Protein AF-A0AAV9RSF0-F1 (afdb_monomer_lite)

Foldseek 3Di:
DVVVVVVVVVVVVVVVVVVVVVVVVVVVVVVVVVVVVVVVVVVVVVVVVVVVVVVVVVVVVVVVVVVVVVVVVVVVVVVVVVVVVVVVVVVVVVVVVVVVVVVVVVVVVVVVVVVVVVVVVVVVVVVVVVVVVVVVVVVVVVVVVVVVVVVVVVVVVVVVVVVVVVVVVVVVVVVVVVVVVVVVVVVVVVVVVVVVVVVVVVVVVVVVVVVVVVVVVVVVVVVVVVVVVVVVVVVVVVVVVVVVVVVD

InterPro domains:
  IPR000533 Tropomyosin [PF00261] (10-247)
  IPR000533 Tropomyosin [PR00194] (48-65)
  IPR000533 Tropomyosin [PR00194] (84-104)
  IPR000533 Tropomyosin [PR00194] (109-137)
  IPR000533 Tropomyosin [PR00194] (139-162)
  IPR000533 Tropomyosin [PR00194] (195-220)
  IPR000533 Tropomyosin [PS00326] (196-204)

Secondary structure (DSSP, 8-state):
-HHHHHHHHHHHHHHHHHHHHHHHHHHHHHHHHHHHHHHHHHHHHHHHHHHHHHHHHHHHHHHHHHHHHHHHHHHHHHHHHHHHHHHHHHHHHHHHHHHHHHHHHHHHHHHHHHHHHHHHHHHHHHHHHHHHHHHHHHHHHHHHHHHHHHHHHHHHHHHHHHHHHHHHHHHHHHHHHHHHHHHHHHHHHHHHHHHHHHHHHHHHHHHHHHHHHHHHHHHHHHHHHHHHHHHHHHHHHHHHHHHHHH--

Radius of gyration: 104.99 Å; chains: 1; bounding box: 195×40×304 Å

Sequence (248 aa):
MALEEELLGLQKKLKGVEDELDKYSESLKDAQEKLEQAEKKAADAEAEVASLNRRIQLVEEELDRAQERLATALQKLEEAEKAADESERGMKVIENRASKDEEKMEIQEMQLKEAKHIAEEADRKYEEVARKLVILEGDLERSEERAEVAEAKSADLEEELKNVTNNLKSLEAQAEKYSQKEDKYEEEIKVLTEKLKEAETRAEFAERSVAKLEKTIDDLEDEVYAQKLKGKALSEELDLALNDMTTL

Structure (mmCIF, N/CA/C/O backbone):
data_AF-A0AAV9RSF0-F1
#
_entry.id   AF-A0AAV9RSF0-F1
#
loop_
_atom_site.group_PDB
_atom_site.id
_atom_site.type_symbol
_atom_site.label_atom_id
_atom_site.label_alt_id
_atom_site.label_comp_id
_atom_site.label_asym_id
_atom_site.label_entity_id
_atom_site.label_seq_id
_atom_site.pdbx_PDB_ins_code
_atom_site.Cartn_x
_atom_site.Cartn_y
_atom_site.Cartn_z
_atom_site.occupancy
_atom_site.B_iso_or_equiv
_atom_site.auth_seq_id
_atom_site.auth_comp_id
_atom_site.auth_asym_id
_atom_site.auth_atom_id
_atom_site.pdbx_PDB_model_num
ATOM 1 N N . MET A 1 1 ? -82.915 -24.868 154.008 1.00 54.25 1 MET A N 1
ATOM 2 C CA . MET A 1 1 ? -83.041 -26.091 153.187 1.00 54.25 1 MET A CA 1
ATOM 3 C C . MET A 1 1 ? -83.714 -25.830 151.834 1.00 54.25 1 MET A C 1
ATOM 5 O O . MET A 1 1 ? -82.966 -25.748 150.879 1.00 54.25 1 MET A O 1
ATOM 9 N N . ALA A 1 2 ? -85.030 -25.587 151.695 1.00 58.62 2 ALA A N 1
ATOM 10 C CA . ALA A 1 2 ? -85.656 -25.418 150.357 1.00 58.62 2 ALA A CA 1
ATOM 11 C C . ALA A 1 2 ? -85.221 -24.153 149.568 1.00 58.62 2 ALA A C 1
ATOM 13 O O . ALA A 1 2 ? -84.946 -24.226 148.376 1.00 58.62 2 ALA A O 1
ATOM 14 N N . LEU A 1 3 ? -85.084 -23.002 150.239 1.00 56.47 3 LEU A N 1
ATOM 15 C CA . LEU A 1 3 ? -84.584 -21.754 149.629 1.00 56.47 3 LEU A CA 1
ATOM 16 C C . LEU A 1 3 ? -83.088 -21.809 149.276 1.00 56.47 3 LEU A C 1
ATOM 18 O O . LEU A 1 3 ? -82.646 -21.122 148.362 1.00 56.47 3 LEU A O 1
ATOM 22 N N . GLU A 1 4 ? -82.308 -22.632 149.981 1.00 58.06 4 GLU A N 1
ATOM 23 C CA . GLU A 1 4 ? -80.886 -22.837 149.673 1.00 58.06 4 GLU A CA 1
ATOM 24 C C . GLU A 1 4 ? -80.706 -23.720 148.435 1.00 58.06 4 GLU A C 1
ATOM 26 O O . GLU A 1 4 ? -79.809 -23.452 147.645 1.00 58.06 4 GLU A O 1
ATOM 31 N N . GLU A 1 5 ? -81.579 -24.712 148.219 1.00 59.88 5 GLU A N 1
ATOM 32 C CA . GLU A 1 5 ? -81.599 -25.541 147.002 1.00 59.88 5 GLU A CA 1
ATOM 33 C C . GLU A 1 5 ? -81.990 -24.741 145.749 1.00 59.88 5 GLU A C 1
ATOM 35 O O . GLU A 1 5 ? -81.391 -24.918 144.686 1.00 59.88 5 GLU A O 1
ATOM 40 N N . GLU A 1 6 ? -82.952 -23.823 145.866 1.00 64.00 6 GLU A N 1
ATOM 41 C CA . GLU A 1 6 ? -83.416 -22.983 144.754 1.00 64.00 6 GLU A CA 1
ATOM 42 C C . GLU A 1 6 ? -82.395 -21.885 144.393 1.00 64.00 6 GLU A C 1
ATOM 44 O O . GLU A 1 6 ? -82.123 -21.647 143.211 1.00 64.00 6 GLU A O 1
ATOM 49 N N . LEU A 1 7 ? -81.737 -21.292 145.400 1.00 68.12 7 LEU A N 1
ATOM 50 C CA . LEU A 1 7 ? -80.597 -20.387 145.215 1.00 68.12 7 LEU A CA 1
ATOM 51 C C . LEU A 1 7 ? -79.412 -21.109 144.552 1.00 68.12 7 LEU A C 1
ATOM 53 O O . LEU A 1 7 ? -78.797 -20.557 143.639 1.00 68.12 7 LEU A O 1
ATOM 57 N N . LEU A 1 8 ? -79.132 -22.359 144.947 1.00 70.75 8 LEU A N 1
ATOM 58 C CA . LEU A 1 8 ? -78.110 -23.199 144.311 1.00 70.75 8 LEU A CA 1
ATOM 59 C C . LEU A 1 8 ? -78.449 -23.499 142.844 1.00 70.75 8 LEU A C 1
ATOM 61 O O . LEU A 1 8 ? -77.566 -23.479 141.986 1.00 70.75 8 LEU A O 1
ATOM 65 N N . GLY A 1 9 ? -79.720 -23.774 142.540 1.00 74.25 9 GLY A N 1
ATOM 66 C CA . GLY A 1 9 ? -80.197 -24.033 141.180 1.00 74.25 9 GLY A CA 1
ATOM 67 C C . GLY A 1 9 ? -80.087 -22.810 140.267 1.00 74.25 9 GLY A C 1
ATOM 68 O O . GLY A 1 9 ? -79.644 -22.932 139.121 1.00 74.25 9 GLY A O 1
ATOM 69 N N . LEU A 1 10 ? -80.428 -21.624 140.781 1.00 72.94 10 LEU A N 1
ATOM 70 C CA . LEU A 1 10 ? -80.261 -20.351 140.076 1.00 72.94 10 LEU A CA 1
ATOM 71 C C . LEU A 1 10 ? -78.788 -19.977 139.901 1.00 72.94 10 LEU A C 1
ATOM 73 O O . LEU A 1 10 ? -78.412 -19.582 138.803 1.00 72.94 10 LEU A O 1
ATOM 77 N N . GLN A 1 11 ? -77.939 -20.179 140.912 1.00 73.31 11 GLN A N 1
ATOM 78 C CA . GLN A 1 11 ? -76.487 -20.007 140.776 1.00 73.31 11 GLN A CA 1
ATOM 79 C C . GLN A 1 11 ? -75.893 -20.959 139.733 1.00 73.31 11 GLN A C 1
ATOM 81 O O . GLN A 1 11 ? -75.021 -20.562 138.968 1.00 73.31 11 GLN A O 1
ATOM 86 N N . LYS A 1 12 ? -76.384 -22.200 139.646 1.00 78.25 12 LYS A N 1
ATOM 87 C CA . LYS A 1 12 ? -75.931 -23.173 138.643 1.00 78.25 12 LYS A CA 1
ATOM 88 C C . LYS A 1 12 ? -76.381 -22.808 137.224 1.00 78.25 12 LYS A C 1
ATOM 90 O O . LYS A 1 12 ? -75.614 -23.002 136.287 1.00 78.25 12 LYS A O 1
ATOM 95 N N . LYS A 1 13 ? -77.595 -22.267 137.059 1.00 77.62 13 LYS A N 1
ATOM 96 C CA . LYS A 1 13 ? -78.074 -21.722 135.775 1.00 77.62 13 LYS A CA 1
ATOM 97 C C . LYS A 1 13 ? -77.338 -20.447 135.377 1.00 77.62 13 LYS A C 1
ATOM 99 O O . LYS A 1 13 ? -76.965 -20.337 134.221 1.00 77.62 13 LYS A O 1
ATOM 104 N N . LEU A 1 14 ? -77.115 -19.527 136.315 1.00 78.88 14 LEU A N 1
ATOM 105 C CA . LEU A 1 14 ? -76.337 -18.310 136.083 1.00 78.88 14 LEU A CA 1
ATOM 106 C C . LEU A 1 14 ? -74.926 -18.675 135.625 1.00 78.88 14 LEU A C 1
ATOM 108 O O . LEU A 1 14 ? -74.508 -18.215 134.576 1.00 78.88 14 LEU A O 1
ATOM 112 N N . LYS A 1 15 ? -74.272 -19.607 136.327 1.00 80.38 15 LYS A N 1
ATOM 113 C CA . LYS A 1 15 ? -72.960 -20.127 135.942 1.00 80.38 15 LYS A CA 1
ATOM 114 C C . LYS A 1 15 ? -72.969 -20.799 134.566 1.00 80.38 15 LYS A C 1
ATOM 116 O O . LYS A 1 15 ? -72.050 -20.599 133.793 1.00 80.38 15 LYS A O 1
ATOM 121 N N . GLY A 1 16 ? -74.018 -21.554 134.228 1.00 80.69 16 GLY A N 1
ATOM 122 C CA . GLY A 1 16 ? -74.163 -22.146 132.892 1.00 80.69 16 GLY A CA 1
ATOM 123 C C . GLY A 1 16 ? -74.356 -21.108 131.781 1.00 80.69 16 GLY A C 1
ATOM 124 O O . GLY A 1 16 ? -73.815 -21.279 130.696 1.00 80.69 16 GLY A O 1
ATOM 125 N N . VAL A 1 17 ? -75.090 -20.025 132.055 1.00 78.75 17 VAL A N 1
ATOM 126 C CA . VAL A 1 17 ? -75.276 -18.906 131.119 1.00 78.75 17 VAL A CA 1
ATOM 127 C C . VAL A 1 17 ? -74.004 -18.062 131.004 1.00 78.75 17 VAL A C 1
ATOM 129 O O . VAL A 1 17 ? -73.689 -17.626 129.906 1.00 78.75 17 VAL A O 1
ATOM 132 N N . GLU A 1 18 ? -73.257 -17.861 132.091 1.00 80.19 18 GLU A N 1
ATOM 133 C CA . GLU A 1 18 ? -71.930 -17.228 132.076 1.00 80.19 18 GLU A CA 1
ATOM 134 C C . GLU A 1 18 ? -70.935 -18.074 131.268 1.00 80.19 18 GLU A C 1
ATOM 136 O O . GLU A 1 18 ? -70.319 -17.554 130.346 1.00 80.19 18 GLU A O 1
ATOM 141 N N . ASP A 1 19 ? -70.878 -19.390 131.503 1.00 83.50 19 ASP A N 1
ATOM 142 C CA . ASP A 1 19 ? -70.040 -20.320 130.734 1.00 83.50 19 ASP A CA 1
ATOM 143 C C . ASP A 1 19 ? -70.422 -20.338 129.234 1.00 83.50 19 ASP A C 1
ATOM 145 O O . ASP A 1 19 ? -69.566 -20.518 128.365 1.00 83.50 19 ASP A O 1
ATOM 149 N N . GLU A 1 20 ? -71.710 -20.192 128.895 1.00 83.88 20 GLU A N 1
ATOM 150 C CA . GLU A 1 20 ? -72.177 -20.067 127.507 1.00 83.88 20 GLU A CA 1
ATOM 151 C C . GLU A 1 20 ? -71.841 -18.699 126.903 1.00 83.88 20 GLU A C 1
ATOM 153 O O . GLU A 1 20 ? -71.401 -18.636 125.756 1.00 83.88 20 GLU A O 1
ATOM 158 N N . LEU A 1 21 ? -72.012 -17.613 127.658 1.00 83.75 21 LEU A N 1
ATOM 159 C CA . LEU A 1 21 ? -71.676 -16.256 127.233 1.00 83.75 21 LEU A CA 1
ATOM 160 C C . LEU A 1 21 ? -70.171 -16.104 126.986 1.00 83.75 21 LEU A C 1
ATOM 162 O O . LEU A 1 21 ? -69.784 -15.480 125.995 1.00 83.75 21 LEU A O 1
ATOM 166 N N . ASP A 1 22 ? -69.341 -16.714 127.831 1.00 85.75 22 ASP A N 1
ATOM 167 C CA . ASP A 1 22 ? -67.889 -16.762 127.673 1.00 85.75 22 ASP A CA 1
ATOM 168 C C . ASP A 1 22 ? -67.510 -17.546 126.410 1.00 85.75 22 ASP A C 1
ATOM 170 O O . ASP A 1 22 ? -66.759 -17.042 125.576 1.00 85.75 22 ASP A O 1
ATOM 174 N N . LYS A 1 23 ? -68.120 -18.719 126.178 1.00 87.69 23 LYS A N 1
ATOM 175 C CA . LYS A 1 23 ? -67.910 -19.504 124.945 1.00 87.69 23 LYS A CA 1
ATOM 176 C C . LYS A 1 23 ? -68.337 -18.762 123.684 1.00 87.69 23 LYS A C 1
ATOM 178 O O . LYS A 1 23 ? -67.626 -18.800 122.681 1.00 87.69 23 LYS A O 1
ATOM 183 N N . TYR A 1 24 ? -69.500 -18.111 123.698 1.00 85.62 24 TYR A N 1
ATOM 184 C CA . TYR A 1 24 ? -69.962 -17.329 122.553 1.00 85.62 24 TYR A CA 1
ATOM 185 C C . TYR A 1 24 ? -69.106 -16.080 122.342 1.00 85.62 24 TYR A C 1
ATOM 187 O O . TYR A 1 24 ? -68.867 -15.720 121.193 1.00 85.62 24 TYR A O 1
ATOM 195 N N . SER A 1 25 ? -68.601 -15.451 123.407 1.00 86.25 25 SER A N 1
ATOM 196 C CA . SER A 1 25 ? -67.698 -14.300 123.295 1.00 86.25 25 SER A CA 1
ATOM 197 C C . SER A 1 25 ? -66.335 -14.699 122.738 1.00 86.25 25 SER A C 1
ATOM 199 O O . SER A 1 25 ? -65.841 -14.023 121.838 1.00 86.25 25 SER A O 1
ATOM 201 N N . GLU A 1 26 ? -65.750 -15.810 123.197 1.00 90.19 26 GLU A N 1
ATOM 202 C CA . GLU A 1 26 ? -64.525 -16.370 122.609 1.00 90.19 26 GLU A CA 1
ATOM 203 C C . GLU A 1 26 ? -64.748 -16.757 121.145 1.00 90.19 26 GLU A C 1
ATOM 205 O O . GLU A 1 26 ? -63.995 -16.329 120.274 1.00 90.19 26 GLU A O 1
ATOM 210 N N . SER A 1 27 ? -65.836 -17.470 120.835 1.00 90.56 27 SER A N 1
ATOM 211 C CA . SER A 1 27 ? -66.153 -17.858 119.457 1.00 90.56 27 SER A CA 1
ATOM 212 C C . SER A 1 27 ? -66.412 -16.659 118.541 1.00 90.56 27 SER A C 1
ATOM 214 O O . SER A 1 27 ? -66.087 -16.725 117.355 1.00 90.56 27 SER A O 1
ATOM 216 N N . LEU A 1 28 ? -67.023 -15.585 119.050 1.00 90.88 28 LEU A N 1
ATOM 217 C CA . LEU A 1 28 ? -67.244 -14.351 118.298 1.00 90.88 28 LEU A CA 1
ATOM 218 C C . LEU A 1 28 ? -65.914 -13.648 118.022 1.00 90.88 28 LEU A C 1
ATOM 220 O O . LEU A 1 28 ? -65.690 -13.198 116.901 1.00 90.88 28 LEU A O 1
ATOM 224 N N . LYS A 1 29 ? -65.027 -13.596 119.019 1.00 91.38 29 LYS A N 1
ATOM 225 C CA . LYS A 1 29 ? -63.700 -12.992 118.896 1.00 91.38 29 LYS A CA 1
ATOM 226 C C . LYS A 1 29 ? -62.830 -13.751 117.889 1.00 91.38 29 LYS A C 1
ATOM 228 O O . LYS A 1 29 ? -62.263 -13.126 117.000 1.00 91.38 29 LYS A O 1
ATOM 233 N N . ASP A 1 30 ? -62.835 -15.082 117.941 1.00 91.44 30 ASP A N 1
ATOM 234 C CA . ASP A 1 30 ? -62.166 -15.949 116.961 1.00 91.44 30 ASP A CA 1
ATOM 235 C C . ASP A 1 30 ? -62.730 -15.768 115.543 1.00 91.44 30 ASP A C 1
ATOM 237 O O . ASP A 1 30 ? -61.989 -15.779 114.557 1.00 91.44 30 ASP A O 1
ATOM 241 N N . ALA A 1 31 ? -64.054 -15.630 115.412 1.00 90.50 31 ALA A N 1
ATOM 242 C CA . ALA A 1 31 ? -64.698 -15.398 114.123 1.00 90.50 31 ALA A CA 1
ATOM 243 C C . ALA A 1 31 ? -64.351 -14.014 113.553 1.00 90.50 31 ALA A C 1
ATOM 245 O O . ALA A 1 31 ? -64.109 -13.904 112.352 1.00 90.50 31 ALA A O 1
ATOM 246 N N . GLN A 1 32 ? -64.281 -12.983 114.401 1.00 90.00 32 GLN A N 1
ATOM 247 C CA . GLN A 1 32 ? -63.847 -11.638 114.021 1.00 90.00 32 GLN A CA 1
ATOM 248 C C . GLN A 1 32 ? -62.377 -11.618 113.590 1.00 90.00 32 GLN A C 1
ATOM 250 O O . GLN A 1 32 ? -62.077 -11.086 112.527 1.00 90.00 32 GLN A O 1
ATOM 255 N N . GLU A 1 33 ? -61.479 -12.271 114.335 1.00 93.06 33 GLU A N 1
ATOM 256 C CA . GLU A 1 33 ? -60.065 -12.391 113.950 1.00 93.06 33 GLU A CA 1
ATOM 257 C C . GLU A 1 33 ? -59.900 -13.118 112.607 1.00 93.06 33 GLU A C 1
ATOM 259 O O . GLU A 1 33 ? -59.118 -12.700 111.751 1.00 93.06 33 GLU A O 1
ATOM 264 N N . LYS A 1 34 ? -60.663 -14.196 112.380 1.00 93.12 34 LYS A N 1
ATOM 265 C CA . LYS A 1 34 ? -60.660 -14.915 111.096 1.00 93.12 34 LYS A CA 1
ATOM 266 C C . LYS A 1 34 ? -61.215 -14.071 109.953 1.00 93.12 34 LYS A C 1
ATOM 268 O O . LYS A 1 34 ? -60.687 -14.160 108.845 1.00 93.12 34 LYS A O 1
ATOM 273 N N . LEU A 1 35 ? -62.260 -13.283 110.204 1.00 93.06 35 LEU A N 1
ATOM 274 C CA . LEU A 1 35 ? -62.834 -12.374 109.216 1.00 93.06 35 LEU A CA 1
ATOM 275 C C . LEU A 1 35 ? -61.817 -11.301 108.821 1.00 93.06 35 LEU A C 1
ATOM 277 O O . LEU A 1 35 ? -61.549 -11.142 107.637 1.00 93.06 35 LEU A O 1
ATOM 281 N N . GLU A 1 36 ? -61.177 -10.655 109.792 1.00 93.56 36 GLU A N 1
ATOM 282 C CA . GLU A 1 36 ? -60.178 -9.610 109.546 1.00 93.56 36 GLU A CA 1
ATOM 283 C C . GLU A 1 36 ? -58.954 -10.165 108.790 1.00 93.56 36 GLU A C 1
ATOM 285 O O . GLU A 1 36 ? -58.444 -9.547 107.853 1.00 93.56 36 GLU A O 1
ATOM 290 N N . GLN A 1 37 ? -58.520 -11.392 109.108 1.00 93.88 37 GLN A N 1
ATOM 291 C CA . GLN A 1 37 ? -57.484 -12.089 108.336 1.00 93.88 37 GLN A CA 1
ATOM 292 C C . GLN A 1 37 ? -57.919 -12.407 106.898 1.00 93.88 37 GLN A C 1
ATOM 294 O O . GLN A 1 37 ? -57.091 -12.347 105.984 1.00 93.88 37 GLN A O 1
ATOM 299 N N . ALA A 1 38 ? -59.182 -12.783 106.684 1.00 93.62 38 ALA A N 1
ATOM 300 C CA . ALA A 1 38 ? -59.719 -13.066 105.357 1.00 93.62 38 ALA A CA 1
ATOM 301 C C . ALA A 1 38 ? -59.866 -11.786 104.522 1.00 93.62 38 ALA A C 1
ATOM 303 O O . ALA A 1 38 ? -59.461 -11.780 103.362 1.00 93.62 38 ALA A O 1
ATOM 304 N N . GLU A 1 39 ? -60.363 -10.700 105.117 1.00 93.00 39 GLU A N 1
ATOM 305 C CA . GLU A 1 39 ? -60.469 -9.381 104.484 1.00 93.00 39 GLU A CA 1
ATOM 306 C C . GLU A 1 39 ? -59.093 -8.836 104.103 1.00 93.00 39 GLU A C 1
ATOM 308 O O . GLU A 1 39 ? -58.904 -8.386 102.975 1.00 93.00 39 GLU A O 1
ATOM 313 N N . LYS A 1 40 ? -58.094 -8.965 104.987 1.00 95.12 40 LYS A N 1
ATOM 314 C CA . LYS A 1 40 ? -56.714 -8.581 104.671 1.00 95.12 40 LYS A CA 1
ATOM 315 C C . LYS A 1 40 ? -56.153 -9.379 103.492 1.00 95.12 40 LYS A C 1
ATOM 317 O O . LYS A 1 40 ? -55.588 -8.794 102.576 1.00 95.12 40 LYS A O 1
ATOM 322 N N . LYS A 1 41 ? -56.344 -10.703 103.479 1.00 94.81 41 LYS A N 1
ATOM 323 C CA . LYS A 1 41 ? -55.914 -11.553 102.353 1.00 94.81 41 LYS A CA 1
ATOM 324 C C . LYS A 1 41 ? -56.631 -11.202 101.050 1.00 94.81 41 LYS A C 1
ATOM 326 O O . LYS A 1 41 ? -56.002 -11.241 99.998 1.00 94.81 41 LYS A O 1
ATOM 331 N N . ALA A 1 42 ? -57.923 -10.885 101.111 1.00 94.44 42 ALA A N 1
ATOM 332 C CA . ALA A 1 42 ? -58.686 -10.452 99.947 1.00 94.44 42 ALA A CA 1
ATOM 333 C C . ALA A 1 42 ? -58.151 -9.117 99.409 1.00 94.44 42 ALA A C 1
ATOM 335 O O . ALA A 1 42 ? -57.876 -9.021 98.218 1.00 94.44 42 ALA A O 1
ATOM 336 N N . ALA A 1 43 ? -57.905 -8.139 100.285 1.00 94.50 43 ALA A N 1
ATOM 337 C CA . ALA A 1 43 ? -57.327 -6.851 99.909 1.00 94.50 43 ALA A CA 1
ATOM 338 C C . ALA A 1 43 ? -55.920 -6.991 99.294 1.00 94.50 43 ALA A C 1
ATOM 340 O O . ALA A 1 43 ? -55.628 -6.359 98.279 1.00 94.50 43 ALA A O 1
ATOM 341 N N . ASP A 1 44 ? -55.065 -7.851 99.860 1.00 94.75 44 ASP A N 1
ATOM 342 C CA . ASP A 1 44 ? -53.731 -8.137 99.315 1.00 94.75 44 ASP A CA 1
ATOM 343 C C . ASP A 1 44 ? -53.827 -8.779 97.914 1.00 94.75 44 ASP A C 1
ATOM 345 O O . ASP A 1 44 ? -53.118 -8.371 96.991 1.00 94.75 44 ASP A O 1
ATOM 349 N N . ALA A 1 45 ? -54.745 -9.734 97.722 1.00 94.38 45 ALA A N 1
ATOM 350 C CA . ALA A 1 45 ? -54.977 -10.377 96.429 1.00 94.38 45 ALA A CA 1
ATOM 351 C C . ALA A 1 45 ? -55.558 -9.407 95.385 1.00 94.38 45 ALA A C 1
ATOM 353 O O . ALA A 1 45 ? -55.133 -9.416 94.230 1.00 94.38 45 ALA A O 1
ATOM 354 N N . GLU A 1 46 ? -56.495 -8.537 95.771 1.00 94.75 46 GLU A N 1
ATOM 355 C CA . GLU A 1 46 ? -57.034 -7.488 94.897 1.00 94.75 46 GLU A CA 1
ATOM 356 C C . GLU A 1 46 ? -55.943 -6.498 94.466 1.00 94.75 46 GLU A C 1
ATOM 358 O O . GLU A 1 46 ? -55.874 -6.122 93.291 1.00 94.75 46 GLU A O 1
ATOM 363 N N . ALA A 1 47 ? -55.045 -6.121 95.382 1.00 95.50 47 ALA A N 1
ATOM 364 C CA . ALA A 1 47 ? -53.899 -5.273 95.071 1.00 95.50 47 ALA A CA 1
ATOM 365 C C . ALA A 1 47 ? -52.920 -5.957 94.098 1.00 95.50 47 ALA A C 1
ATOM 367 O O . ALA A 1 47 ? -52.428 -5.319 93.160 1.00 95.50 47 ALA A O 1
ATOM 368 N N . GLU A 1 48 ? -52.662 -7.255 94.273 1.00 96.12 48 GLU A N 1
ATOM 369 C CA . GLU A 1 48 ? -51.818 -8.039 93.368 1.00 96.12 48 GLU A CA 1
ATOM 370 C C . GLU A 1 48 ? -52.446 -8.165 91.972 1.00 96.12 48 GLU A C 1
ATOM 372 O O . GLU A 1 48 ? -51.773 -7.911 90.972 1.00 96.12 48 GLU A O 1
ATOM 377 N N . VAL A 1 49 ? -53.750 -8.447 91.886 1.00 96.44 49 VAL A N 1
ATOM 378 C CA . VAL A 1 49 ? -54.493 -8.488 90.616 1.00 96.44 49 VAL A CA 1
ATOM 379 C C . VAL A 1 49 ? -54.449 -7.132 89.908 1.00 96.44 49 VAL A C 1
ATOM 381 O O . VAL A 1 49 ? -54.204 -7.074 88.702 1.00 96.44 49 VAL A O 1
ATOM 384 N N . ALA A 1 50 ? -54.623 -6.025 90.635 1.00 95.94 50 ALA A N 1
ATOM 385 C CA . ALA A 1 50 ? -54.512 -4.685 90.063 1.00 95.94 50 ALA A CA 1
ATOM 386 C C . ALA A 1 50 ? -53.099 -4.401 89.515 1.00 95.94 50 ALA A C 1
ATOM 388 O O . ALA A 1 50 ? -52.955 -3.813 88.439 1.00 95.94 50 ALA A O 1
ATOM 389 N N . SER A 1 51 ? -52.056 -4.844 90.224 1.00 97.12 51 SER A N 1
ATOM 390 C CA . SER A 1 51 ? -50.659 -4.732 89.786 1.00 97.12 51 SER A CA 1
ATOM 391 C C . SER A 1 51 ? -50.375 -5.570 88.534 1.00 97.12 51 SER A C 1
ATOM 393 O O . SER A 1 51 ? -49.803 -5.068 87.563 1.00 97.12 51 SER A O 1
ATOM 395 N N . LEU A 1 52 ? -50.830 -6.826 88.512 1.00 96.75 52 LEU A N 1
ATOM 396 C CA . LEU A 1 52 ? -50.680 -7.723 87.368 1.00 96.75 52 LEU A CA 1
ATOM 397 C C . LEU A 1 52 ? -51.413 -7.195 86.133 1.00 96.75 52 LEU A C 1
ATOM 399 O O . LEU A 1 52 ? -50.833 -7.202 85.053 1.00 96.75 52 LEU A O 1
ATOM 403 N N . ASN A 1 53 ? -52.624 -6.654 86.285 1.00 95.81 53 ASN A N 1
ATOM 404 C CA . ASN A 1 53 ? -53.358 -6.044 85.174 1.00 95.81 53 ASN A CA 1
ATOM 405 C C . ASN A 1 53 ? -52.624 -4.834 84.581 1.00 95.81 53 ASN A C 1
ATOM 407 O O . ASN A 1 53 ? -52.540 -4.709 83.361 1.00 95.81 53 ASN A O 1
ATOM 411 N N . ARG A 1 54 ? -52.020 -3.976 85.417 1.00 96.19 54 ARG A N 1
ATOM 412 C CA . ARG A 1 54 ? -51.157 -2.888 84.917 1.00 96.19 54 ARG A CA 1
ATOM 413 C C . ARG A 1 54 ? -49.940 -3.426 84.174 1.00 96.19 54 ARG A C 1
ATOM 415 O O . ARG A 1 54 ? -49.552 -2.876 83.150 1.00 96.19 54 ARG A O 1
ATOM 422 N N . ARG A 1 55 ? -49.331 -4.501 84.678 1.00 97.31 55 ARG A N 1
ATOM 423 C CA . ARG A 1 55 ? -48.179 -5.132 84.029 1.00 97.31 55 ARG A CA 1
ATOM 424 C C . ARG A 1 55 ? -48.550 -5.761 82.686 1.00 97.31 55 ARG A C 1
ATOM 426 O O . ARG A 1 55 ? -47.762 -5.644 81.757 1.00 97.31 55 ARG A O 1
ATOM 433 N N . ILE A 1 56 ? -49.726 -6.380 82.576 1.00 97.19 56 ILE A N 1
ATOM 434 C CA . ILE A 1 56 ? -50.247 -6.922 81.313 1.00 97.19 56 ILE A CA 1
ATOM 435 C C . ILE A 1 56 ? -50.389 -5.802 80.282 1.00 97.19 56 ILE A C 1
ATOM 437 O O . ILE A 1 56 ? -49.802 -5.919 79.214 1.00 97.19 56 ILE A O 1
ATOM 441 N N . GLN A 1 57 ? -51.038 -4.686 80.633 1.00 96.50 57 GLN A N 1
ATOM 442 C CA . GLN A 1 57 ? -51.196 -3.544 79.719 1.00 96.50 57 GLN A CA 1
ATOM 443 C C . GLN A 1 57 ? -49.853 -3.000 79.217 1.00 96.50 57 GLN A C 1
ATOM 445 O O . GLN A 1 57 ? -49.692 -2.744 78.029 1.00 96.50 57 GLN A O 1
ATOM 450 N N . LEU A 1 58 ? -48.861 -2.862 80.103 1.00 97.19 58 LEU A N 1
ATOM 451 C CA . LEU A 1 58 ? -47.528 -2.395 79.707 1.00 97.19 58 LEU A CA 1
ATOM 452 C C . LEU A 1 58 ? -46.831 -3.367 78.747 1.00 97.19 58 LEU A C 1
ATOM 454 O O . LEU A 1 58 ? -46.191 -2.931 77.795 1.00 97.19 58 LEU A O 1
ATOM 458 N N . VAL A 1 59 ? -46.955 -4.674 78.987 1.00 97.25 59 VAL A N 1
ATOM 459 C CA . VAL A 1 59 ? -46.369 -5.700 78.112 1.00 97.25 59 VAL A CA 1
ATOM 460 C C . VAL A 1 59 ? -47.086 -5.752 76.762 1.00 97.25 59 VAL A C 1
ATOM 462 O O . VAL A 1 59 ? -46.426 -5.926 75.742 1.00 97.25 59 VAL A O 1
ATOM 465 N N . GLU A 1 60 ? -48.407 -5.573 76.734 1.00 97.25 60 GLU A N 1
ATOM 466 C CA . GLU A 1 60 ? -49.187 -5.472 75.494 1.00 97.25 60 GLU A CA 1
ATOM 467 C C . GLU A 1 60 ? -48.763 -4.245 74.675 1.00 97.25 60 GLU A C 1
ATOM 469 O O . GLU A 1 60 ? -48.438 -4.381 73.499 1.00 97.25 60 GLU A O 1
ATOM 474 N N . GLU A 1 61 ? -48.630 -3.071 75.303 1.00 96.81 61 GLU A N 1
ATOM 475 C CA . GLU A 1 61 ? -48.132 -1.870 74.619 1.00 96.81 61 GLU A CA 1
ATOM 476 C C . GLU A 1 61 ? -46.693 -2.035 74.097 1.00 96.81 61 GLU A C 1
ATOM 478 O O . GLU A 1 61 ? -46.351 -1.542 73.017 1.00 96.81 61 GLU A O 1
ATOM 483 N N . GLU A 1 62 ? -45.815 -2.703 74.851 1.00 97.31 62 GLU A N 1
ATOM 484 C CA . GLU A 1 62 ? -44.456 -3.011 74.392 1.00 97.31 62 GLU A CA 1
ATOM 485 C C . GLU A 1 62 ? -44.456 -3.987 73.213 1.00 97.31 62 GLU A C 1
ATOM 487 O O . GLU A 1 62 ? -43.669 -3.809 72.275 1.00 97.31 62 GLU A O 1
ATOM 492 N N . LEU A 1 63 ? -45.342 -4.985 73.235 1.00 97.31 63 LEU A N 1
ATOM 493 C CA . LEU A 1 63 ? -45.508 -5.946 72.152 1.00 97.31 63 LEU A CA 1
ATOM 494 C C . LEU A 1 63 ? -45.995 -5.255 70.875 1.00 97.31 63 LEU A C 1
ATOM 496 O O . LEU A 1 63 ? -45.385 -5.459 69.824 1.00 97.31 63 LEU A O 1
ATOM 500 N N . ASP A 1 64 ? -47.008 -4.393 70.967 1.00 97.38 64 ASP A N 1
ATOM 501 C CA . ASP A 1 64 ? -47.538 -3.639 69.826 1.00 97.38 64 ASP A CA 1
ATOM 502 C C . ASP A 1 64 ? -46.452 -2.747 69.205 1.00 97.38 64 ASP A C 1
ATOM 504 O O . ASP A 1 64 ? -46.210 -2.777 67.995 1.00 97.38 64 ASP A O 1
ATOM 508 N N . ARG A 1 65 ? -45.683 -2.028 70.036 1.00 97.44 65 ARG A N 1
ATOM 509 C CA . ARG A 1 65 ? -44.546 -1.216 69.562 1.00 97.44 65 ARG A CA 1
ATOM 510 C C . ARG A 1 65 ? -43.452 -2.059 68.909 1.00 97.44 65 ARG A C 1
ATOM 512 O O . ARG A 1 65 ? -42.817 -1.613 67.950 1.00 97.44 65 ARG A O 1
ATOM 519 N N . ALA A 1 66 ? -43.172 -3.250 69.436 1.00 97.44 66 ALA A N 1
ATOM 520 C CA . ALA A 1 66 ? -42.195 -4.159 68.847 1.00 97.44 66 ALA A CA 1
ATOM 521 C C . ALA A 1 66 ? -42.677 -4.700 67.492 1.00 97.44 66 ALA A C 1
ATOM 523 O O . ALA A 1 66 ? -41.881 -4.778 66.554 1.00 97.44 66 ALA A O 1
ATOM 524 N N . GLN A 1 67 ? -43.970 -5.006 67.366 1.00 97.31 67 GLN A N 1
ATOM 525 C CA . GLN A 1 67 ? -44.585 -5.459 66.119 1.00 97.31 67 GLN A CA 1
ATOM 526 C C . GLN A 1 67 ? -44.569 -4.373 65.038 1.00 97.31 67 GLN A C 1
ATOM 528 O O . GLN A 1 67 ? -44.165 -4.658 63.912 1.00 97.31 67 GLN A O 1
ATOM 533 N N . GLU A 1 68 ? -44.901 -3.121 65.365 1.00 97.50 68 GLU A N 1
ATOM 534 C CA . GLU A 1 68 ? -44.817 -2.003 64.410 1.00 97.50 68 GLU A CA 1
ATOM 535 C C . GLU A 1 68 ? -43.383 -1.774 63.907 1.00 97.50 68 GLU A C 1
ATOM 537 O O . GLU A 1 68 ? -43.137 -1.571 62.710 1.00 97.50 68 GLU A O 1
ATOM 542 N N . ARG A 1 69 ? -42.401 -1.849 64.816 1.00 97.62 69 ARG A N 1
ATOM 543 C CA . ARG A 1 69 ? -40.978 -1.755 64.457 1.00 97.62 69 ARG A CA 1
ATOM 544 C C . ARG A 1 69 ? -40.549 -2.904 63.556 1.00 97.62 69 ARG A C 1
ATOM 546 O O . ARG A 1 69 ? -39.838 -2.664 62.581 1.00 97.62 69 ARG A O 1
ATOM 553 N N . LEU A 1 70 ? -40.982 -4.127 63.862 1.00 97.56 70 LEU A N 1
ATOM 554 C CA . LEU A 1 70 ? -40.692 -5.303 63.049 1.00 97.56 70 LEU A CA 1
ATOM 555 C C . LEU A 1 70 ? -41.305 -5.174 61.651 1.00 97.56 70 LEU A C 1
ATOM 557 O O . LEU A 1 70 ? -40.603 -5.398 60.671 1.00 97.56 70 LEU A O 1
ATOM 561 N N . ALA A 1 71 ? -42.567 -4.751 61.546 1.00 97.81 71 ALA A N 1
ATOM 562 C CA . ALA A 1 71 ? -43.236 -4.536 60.264 1.00 97.81 71 ALA A CA 1
ATOM 563 C C . ALA A 1 71 ? -42.480 -3.515 59.399 1.00 97.81 71 ALA A C 1
ATOM 565 O O . ALA A 1 71 ? -42.201 -3.769 58.229 1.00 97.81 71 ALA A O 1
ATOM 566 N N . THR A 1 72 ? -42.050 -2.403 60.003 1.00 97.81 72 THR A N 1
ATOM 567 C CA . THR A 1 72 ? -41.245 -1.383 59.313 1.00 97.81 72 THR A CA 1
ATOM 568 C C . THR A 1 72 ? -39.885 -1.930 58.866 1.00 97.81 72 THR A C 1
ATOM 570 O O . THR A 1 72 ? -39.407 -1.608 57.778 1.00 97.81 72 THR A O 1
ATOM 573 N N . ALA A 1 73 ? -39.231 -2.745 59.699 1.00 97.81 73 ALA A N 1
ATOM 574 C CA . ALA A 1 73 ? -37.943 -3.349 59.368 1.00 97.81 73 ALA A CA 1
ATOM 575 C C . ALA A 1 73 ? -38.063 -4.362 58.219 1.00 97.81 73 ALA A C 1
ATOM 577 O O . ALA A 1 73 ? -37.221 -4.357 57.325 1.00 97.81 73 ALA A O 1
ATOM 578 N N . LEU A 1 74 ? -39.124 -5.175 58.212 1.00 97.69 74 LEU A N 1
ATOM 579 C CA . LEU A 1 74 ? -39.410 -6.128 57.139 1.00 97.69 74 LEU A CA 1
ATOM 580 C C . LEU A 1 74 ? -39.704 -5.418 55.816 1.00 97.69 74 LEU A C 1
ATOM 582 O O . LEU A 1 74 ? -39.152 -5.810 54.794 1.00 97.69 74 LEU A O 1
ATOM 586 N N . GLN A 1 75 ? -40.487 -4.336 55.836 1.00 98.00 75 GLN A N 1
ATOM 587 C CA . GLN A 1 75 ? -40.734 -3.546 54.628 1.00 98.00 75 GLN A CA 1
ATOM 588 C C . GLN A 1 75 ? -39.429 -2.976 54.049 1.00 98.00 75 GLN A C 1
ATOM 590 O O . GLN A 1 75 ? -39.177 -3.085 52.852 1.00 98.00 75 GLN A O 1
ATOM 595 N N . LYS A 1 76 ? -38.561 -2.412 54.899 1.00 98.19 76 LYS A N 1
ATOM 596 C CA . LYS A 1 76 ? -37.253 -1.893 54.461 1.00 98.19 76 LYS A CA 1
ATOM 597 C C . LYS A 1 76 ? -36.336 -2.986 53.918 1.00 98.19 76 LYS A C 1
ATOM 599 O O . LYS A 1 76 ? -35.567 -2.719 52.999 1.00 98.19 76 LYS A O 1
ATOM 604 N N . LEU A 1 77 ? -36.394 -4.186 54.494 1.00 97.88 77 LEU A N 1
ATOM 605 C CA . LEU A 1 77 ? -35.638 -5.333 54.004 1.00 97.88 77 LEU A CA 1
ATOM 606 C C . LEU A 1 77 ? -36.109 -5.729 52.600 1.00 97.88 77 LEU A C 1
ATOM 608 O O . LEU A 1 77 ? -35.275 -5.863 51.715 1.00 97.88 77 LEU A O 1
ATOM 612 N N . GLU A 1 78 ? -37.421 -5.819 52.375 1.00 97.88 78 GLU A N 1
ATOM 613 C CA . GLU A 1 78 ? -37.984 -6.145 51.058 1.00 97.88 78 GLU A CA 1
ATOM 614 C C . GLU A 1 78 ? -37.611 -5.094 49.994 1.00 97.88 78 GLU A C 1
ATOM 616 O O . GLU A 1 78 ? -37.275 -5.431 48.858 1.00 97.88 78 GLU A O 1
ATOM 621 N N . GLU A 1 79 ? -37.634 -3.807 50.350 1.00 97.69 79 GLU A N 1
ATOM 622 C CA . GLU A 1 79 ? -37.193 -2.725 49.460 1.00 97.69 79 GLU A CA 1
ATOM 623 C C . GLU A 1 79 ? -35.694 -2.831 49.128 1.00 97.69 79 GLU A C 1
ATOM 625 O O . GLU A 1 79 ? -35.301 -2.648 47.973 1.00 97.69 79 GLU A O 1
ATOM 630 N N . ALA A 1 80 ? -34.856 -3.168 50.114 1.00 97.62 80 ALA A N 1
ATOM 631 C CA . ALA A 1 80 ? -33.423 -3.363 49.914 1.00 97.62 80 ALA A CA 1
ATOM 632 C C . ALA A 1 80 ? -33.110 -4.603 49.059 1.00 97.62 80 ALA A C 1
ATOM 634 O O . ALA A 1 80 ? -32.226 -4.537 48.206 1.00 97.62 80 ALA A O 1
ATOM 635 N N . GLU A 1 81 ? -33.844 -5.704 49.244 1.00 97.19 81 GLU A N 1
ATOM 636 C CA . GLU A 1 81 ? -33.722 -6.918 48.426 1.00 97.19 81 GLU A CA 1
ATOM 637 C C . GLU A 1 81 ? -34.075 -6.635 46.964 1.00 97.19 81 GLU A C 1
ATOM 639 O O . GLU A 1 81 ? -33.294 -6.954 46.069 1.00 97.19 81 GLU A O 1
ATOM 644 N N . LYS A 1 82 ? -35.186 -5.930 46.706 1.00 97.75 82 LYS A N 1
ATOM 645 C CA . LYS A 1 82 ? -35.555 -5.522 45.339 1.00 97.75 82 LYS A CA 1
ATOM 646 C C . LYS A 1 82 ? -34.485 -4.645 44.690 1.00 97.75 82 LYS A C 1
ATOM 648 O O . LYS A 1 82 ? -34.137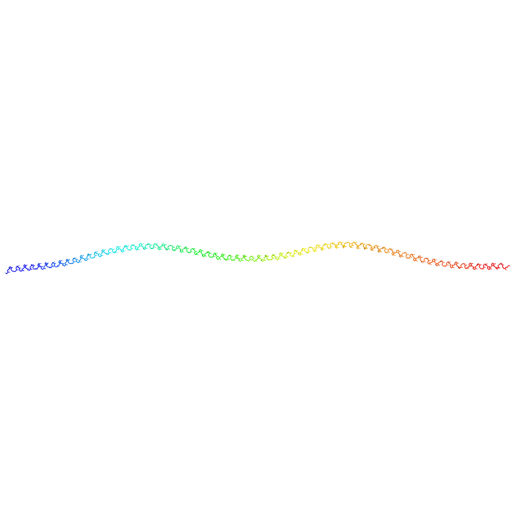 -4.863 43.531 1.00 97.75 82 LYS A O 1
ATOM 653 N N . ALA A 1 83 ? -33.938 -3.678 45.427 1.00 97.50 83 ALA A N 1
ATOM 654 C CA . ALA A 1 83 ? -32.868 -2.822 44.919 1.00 97.50 83 ALA A CA 1
ATOM 655 C C . ALA A 1 83 ? -31.576 -3.611 44.627 1.00 97.50 83 ALA A C 1
ATOM 657 O O . ALA A 1 83 ? -30.888 -3.329 43.642 1.00 97.50 83 ALA A O 1
ATOM 658 N N . ALA A 1 84 ? -31.247 -4.609 45.453 1.00 97.69 84 ALA A N 1
ATOM 659 C CA . ALA A 1 84 ? -30.101 -5.487 45.234 1.00 97.69 84 ALA A CA 1
ATOM 660 C C . ALA A 1 84 ? -30.281 -6.354 43.977 1.00 97.69 84 ALA A C 1
ATOM 662 O O . ALA A 1 84 ? -29.378 -6.388 43.139 1.00 97.69 84 ALA A O 1
ATOM 663 N N . ASP A 1 85 ? -31.457 -6.957 43.790 1.00 97.62 85 ASP A N 1
ATOM 664 C CA . ASP A 1 85 ? -31.789 -7.758 42.604 1.00 97.62 85 ASP A CA 1
ATOM 665 C C . ASP A 1 85 ? -31.714 -6.931 41.308 1.00 97.62 85 ASP A C 1
ATOM 667 O O . ASP A 1 85 ? -31.205 -7.387 40.278 1.00 97.62 85 ASP A O 1
ATOM 671 N N . GLU A 1 86 ? -32.218 -5.693 41.332 1.00 97.38 86 GLU A N 1
ATOM 672 C CA . GLU A 1 86 ? -32.123 -4.772 40.195 1.00 97.38 86 GLU A CA 1
ATOM 673 C C . GLU A 1 86 ? -30.671 -4.383 39.892 1.00 97.38 86 GLU A C 1
ATOM 675 O O . GLU A 1 86 ? -30.268 -4.354 38.724 1.00 97.38 86 GLU A O 1
ATOM 680 N N . SER A 1 87 ? -29.868 -4.147 40.932 1.00 97.50 87 SER A N 1
ATOM 681 C CA . SER A 1 87 ? -28.437 -3.863 40.803 1.00 97.50 87 SER A CA 1
ATOM 682 C C . SER A 1 87 ? -27.673 -5.046 40.201 1.00 97.50 87 SER A C 1
ATOM 684 O O . SER A 1 87 ? -26.889 -4.861 39.269 1.00 97.50 87 SER A O 1
ATOM 686 N N . GLU A 1 88 ? -27.948 -6.277 40.646 1.00 97.69 88 GLU A N 1
ATOM 687 C CA . GLU A 1 88 ? -27.320 -7.490 40.110 1.00 97.69 88 GLU A CA 1
ATOM 688 C C . GLU A 1 88 ? -27.663 -7.691 38.626 1.00 97.69 88 GLU A C 1
ATOM 690 O O . GLU A 1 88 ? -26.787 -7.969 37.799 1.00 97.69 88 GLU A O 1
ATOM 695 N N . ARG A 1 89 ? -28.927 -7.462 38.246 1.00 97.75 89 ARG A N 1
ATOM 696 C CA . ARG A 1 89 ? -29.339 -7.474 36.833 1.00 97.75 89 ARG A CA 1
ATOM 697 C C . ARG A 1 89 ? -28.597 -6.413 36.024 1.00 97.75 89 ARG A C 1
ATOM 699 O O . ARG A 1 89 ? -28.137 -6.710 34.920 1.00 97.75 89 ARG A O 1
ATOM 706 N N . GLY A 1 90 ? -28.461 -5.202 36.564 1.00 97.62 90 GLY A N 1
ATOM 707 C CA . GLY A 1 90 ? -27.693 -4.122 35.949 1.00 97.62 90 GLY A CA 1
ATOM 708 C C . GLY A 1 90 ? -26.229 -4.506 35.732 1.00 97.62 90 GLY A C 1
ATOM 709 O O . GLY A 1 90 ? -25.714 -4.367 34.620 1.00 97.62 90 GLY A O 1
ATOM 710 N N . MET A 1 91 ? -25.589 -5.071 36.758 1.00 97.50 91 MET A N 1
ATOM 711 C CA . MET A 1 91 ? -24.207 -5.549 36.702 1.00 97.50 91 MET A CA 1
ATOM 712 C C . MET A 1 91 ? -24.026 -6.592 35.599 1.00 97.50 91 MET A C 1
ATOM 714 O O . MET A 1 91 ? -23.136 -6.454 34.763 1.00 97.50 91 MET A O 1
ATOM 718 N N . LYS A 1 92 ? -24.926 -7.576 35.521 1.00 98.12 92 LYS A N 1
ATOM 719 C CA . LYS A 1 92 ? -24.863 -8.638 34.512 1.00 98.12 92 LYS A CA 1
ATOM 720 C C . LYS A 1 92 ? -25.015 -8.111 33.084 1.00 98.12 92 LYS A C 1
ATOM 722 O O . LYS A 1 92 ? -24.388 -8.621 32.158 1.00 98.12 92 LYS A O 1
ATOM 727 N N . VAL A 1 93 ? -25.843 -7.088 32.865 1.00 98.19 93 VAL A N 1
ATOM 728 C CA . VAL A 1 93 ? -25.964 -6.447 31.543 1.00 98.19 93 VAL A CA 1
ATOM 729 C C . VAL A 1 93 ? -24.673 -5.722 31.166 1.00 98.19 93 VAL A C 1
ATOM 731 O O . VAL A 1 93 ? -24.249 -5.806 30.013 1.00 98.19 93 VAL A O 1
ATOM 734 N N . ILE A 1 94 ? -24.051 -5.023 32.118 1.00 97.75 94 ILE A N 1
ATOM 735 C CA . ILE A 1 94 ? -22.787 -4.308 31.900 1.00 97.75 94 ILE A CA 1
ATOM 736 C C . ILE A 1 94 ? -21.656 -5.295 31.607 1.00 97.75 94 ILE A C 1
ATOM 738 O O . ILE A 1 94 ? -20.932 -5.097 30.638 1.00 97.75 94 ILE A O 1
ATOM 742 N N . GLU A 1 95 ? -21.557 -6.383 32.366 1.00 97.44 95 GLU A N 1
ATOM 743 C CA . GLU A 1 95 ? -20.571 -7.447 32.156 1.00 97.44 95 GLU A CA 1
ATOM 744 C C . GLU A 1 95 ? -20.685 -8.057 30.750 1.00 97.44 95 GLU A C 1
ATOM 746 O O . GLU A 1 95 ? -19.702 -8.136 30.017 1.00 97.44 95 GLU A O 1
ATOM 751 N N . ASN A 1 96 ? -21.906 -8.383 30.312 1.00 97.56 96 ASN A N 1
ATOM 752 C CA . ASN A 1 96 ? -22.140 -8.893 28.958 1.00 97.56 96 ASN A CA 1
ATOM 753 C C . ASN A 1 96 ? -21.788 -7.880 27.857 1.00 97.56 96 ASN A C 1
ATOM 755 O O . ASN A 1 96 ? -21.428 -8.280 26.751 1.00 97.56 96 ASN A O 1
ATOM 759 N N . ARG A 1 97 ? -21.938 -6.573 28.112 1.00 98.12 97 ARG A N 1
ATOM 760 C CA . ARG A 1 97 ? -21.504 -5.536 27.162 1.00 98.12 97 ARG A CA 1
ATOM 761 C C . ARG A 1 97 ? -19.985 -5.433 27.124 1.00 98.12 97 ARG A C 1
ATOM 763 O O . ARG A 1 97 ? -19.432 -5.460 26.034 1.00 98.12 97 ARG A O 1
ATOM 770 N N . ALA A 1 98 ? -19.340 -5.395 28.288 1.00 97.81 98 ALA A N 1
ATOM 771 C CA . ALA A 1 98 ? -17.888 -5.326 28.400 1.00 97.81 98 ALA A CA 1
ATOM 772 C C . ALA A 1 98 ? -17.210 -6.505 27.685 1.00 97.81 98 ALA A C 1
ATOM 774 O O . ALA A 1 98 ? -16.327 -6.277 26.869 1.00 97.81 98 ALA A O 1
ATOM 775 N N . SER A 1 99 ? -17.696 -7.733 27.894 1.00 97.94 99 SER A N 1
ATOM 776 C CA . SER A 1 99 ? -17.170 -8.927 27.216 1.00 97.94 99 SER A CA 1
ATOM 777 C C . SER A 1 99 ? -17.312 -8.855 25.689 1.00 97.94 99 SER A C 1
ATOM 779 O O . SER A 1 99 ? -16.379 -9.188 24.967 1.00 97.94 99 SER A O 1
ATOM 781 N N . LYS A 1 100 ? -18.443 -8.357 25.169 1.00 98.12 100 LYS A N 1
ATOM 782 C CA . LYS A 1 100 ? -18.627 -8.179 23.717 1.00 98.12 100 LYS A CA 1
ATOM 783 C C . LYS A 1 100 ? -17.742 -7.082 23.134 1.00 98.12 100 LYS A C 1
ATOM 785 O O . LYS A 1 100 ? -17.286 -7.201 21.997 1.00 98.12 100 LYS A O 1
ATOM 790 N N . ASP A 1 101 ? -17.552 -5.996 23.876 1.00 98.00 101 ASP A N 1
ATOM 791 C CA . ASP A 1 101 ? -16.685 -4.900 23.455 1.00 98.00 101 ASP A CA 1
ATOM 792 C C . ASP A 1 101 ? -15.213 -5.341 23.454 1.00 98.00 101 ASP A C 1
ATOM 794 O O . ASP A 1 101 ? -14.481 -4.977 22.536 1.00 98.00 101 ASP A O 1
ATOM 798 N N . GLU A 1 102 ? -14.807 -6.180 24.411 1.00 98.12 102 GLU A N 1
ATOM 799 C CA . GLU A 1 102 ? -13.481 -6.805 24.475 1.00 98.12 102 GLU A CA 1
ATOM 800 C C . GLU A 1 102 ? -13.234 -7.730 23.272 1.00 98.12 102 GLU A C 1
ATOM 802 O O . GLU A 1 102 ? -12.282 -7.507 22.526 1.00 98.12 102 GLU A O 1
ATOM 807 N N . GLU A 1 103 ? -14.146 -8.665 22.977 1.00 97.88 103 GLU A N 1
ATOM 808 C CA . GLU A 1 103 ? -14.056 -9.529 21.784 1.00 97.88 103 GLU A CA 1
ATOM 809 C C . GLU A 1 103 ? -13.950 -8.710 20.486 1.00 97.88 103 GLU A C 1
ATOM 811 O O . GLU A 1 103 ? -13.170 -9.014 19.579 1.00 97.88 103 GLU A O 1
ATOM 816 N N . LYS A 1 104 ? -14.736 -7.633 20.377 1.00 98.31 104 LYS A N 1
ATOM 817 C CA . LYS A 1 104 ? -14.698 -6.752 19.208 1.00 98.31 104 LYS A CA 1
ATOM 818 C C . LYS A 1 104 ? -13.372 -6.001 19.109 1.00 98.31 104 LYS A C 1
ATOM 820 O O . LYS A 1 104 ? -12.868 -5.830 17.996 1.00 98.31 104 LYS A O 1
ATOM 825 N N . MET A 1 105 ? -12.827 -5.547 20.235 1.00 97.94 105 MET A N 1
ATOM 826 C CA . MET A 1 105 ? -11.539 -4.862 20.291 1.00 97.94 105 MET A CA 1
ATOM 827 C C . MET A 1 105 ? -10.419 -5.789 19.815 1.00 97.94 105 MET A C 1
ATOM 829 O O . MET A 1 105 ? -9.662 -5.395 18.932 1.00 97.94 105 MET A O 1
ATOM 833 N N . GLU A 1 106 ? -10.382 -7.039 20.282 1.00 98.19 106 GLU A N 1
ATOM 834 C CA . GLU A 1 106 ? -9.390 -8.032 19.844 1.00 98.19 106 GLU A CA 1
ATOM 835 C C . GLU A 1 106 ? -9.447 -8.291 18.330 1.00 98.19 106 GLU A C 1
ATOM 837 O O . GLU A 1 106 ? -8.418 -8.317 17.647 1.00 98.19 106 GLU A O 1
ATOM 842 N N . ILE A 1 107 ? -10.653 -8.426 17.764 1.00 98.12 107 ILE A N 1
ATOM 843 C CA . ILE A 1 107 ? -10.830 -8.601 16.314 1.00 98.12 107 ILE A CA 1
ATOM 844 C C . ILE A 1 107 ? -10.303 -7.380 15.553 1.00 98.12 107 ILE A C 1
ATOM 846 O O . ILE A 1 107 ? -9.599 -7.527 14.549 1.00 98.12 107 ILE A O 1
ATOM 850 N N . GLN A 1 108 ? -10.625 -6.172 16.018 1.00 98.00 108 GLN A N 1
ATOM 851 C CA . GLN A 1 108 ? -10.165 -4.935 15.388 1.00 98.00 108 GLN A CA 1
ATOM 852 C C . GLN A 1 108 ? -8.646 -4.760 15.499 1.00 98.00 108 GLN A C 1
ATOM 854 O O . GLN A 1 108 ? -8.022 -4.293 14.545 1.00 98.00 108 GLN A O 1
ATOM 859 N N . GLU A 1 109 ? -8.030 -5.168 16.608 1.00 98.25 109 GLU A N 1
ATOM 860 C CA . GLU A 1 109 ? -6.575 -5.157 16.772 1.00 98.25 109 GLU A CA 1
ATOM 861 C C . GLU A 1 109 ? -5.879 -6.113 15.801 1.00 98.25 109 GLU A C 1
ATOM 863 O O . GLU A 1 109 ? -4.889 -5.734 15.165 1.00 98.25 109 GLU A O 1
ATOM 868 N N . MET A 1 110 ? -6.413 -7.326 15.626 1.00 98.25 110 MET A N 1
ATOM 869 C CA . MET A 1 110 ? -5.894 -8.273 14.636 1.00 98.25 110 MET A CA 1
ATOM 870 C C . MET A 1 110 ? -6.002 -7.717 13.214 1.00 98.25 110 MET A C 1
ATOM 872 O O . MET A 1 110 ? -5.008 -7.712 12.485 1.00 98.25 110 MET A O 1
ATOM 876 N N . GLN A 1 111 ? -7.167 -7.178 12.840 1.00 98.12 111 GLN A N 1
ATOM 877 C CA . GLN A 1 111 ? -7.376 -6.557 11.528 1.00 98.12 111 GLN A CA 1
ATOM 878 C C . GLN A 1 111 ? -6.445 -5.361 11.301 1.00 98.12 111 GLN A C 1
ATOM 880 O O . GLN A 1 111 ? -5.888 -5.202 10.215 1.00 98.12 111 GLN A O 1
ATOM 885 N N . LEU A 1 112 ? -6.229 -4.530 12.324 1.00 98.31 112 LEU A N 1
ATOM 886 C CA . LEU A 1 112 ? -5.306 -3.401 12.251 1.00 98.31 112 LEU A CA 1
ATOM 887 C C . LEU A 1 112 ? -3.866 -3.870 12.027 1.00 98.31 112 LEU A C 1
ATOM 889 O O . LEU A 1 112 ? -3.133 -3.264 11.244 1.00 98.31 112 LEU A O 1
ATOM 893 N N . LYS A 1 113 ? -3.446 -4.937 12.711 1.00 98.44 113 LYS A N 1
ATOM 894 C CA . LYS A 1 113 ? -2.108 -5.512 12.551 1.00 98.44 113 LYS A CA 1
ATOM 895 C C . LYS A 1 113 ? -1.903 -6.078 11.146 1.00 98.44 113 LYS A C 1
ATOM 897 O O . LYS A 1 113 ? -0.855 -5.838 10.550 1.00 98.44 113 LYS A O 1
ATOM 902 N N . GLU A 1 114 ? -2.900 -6.772 10.607 1.00 98.12 114 GLU A N 1
ATOM 903 C CA . GLU A 1 114 ? -2.871 -7.288 9.236 1.00 98.12 114 GLU A CA 1
ATOM 904 C C . GLU A 1 114 ? -2.816 -6.151 8.206 1.00 98.12 114 GLU A C 1
ATOM 906 O O . GLU A 1 114 ? -1.945 -6.147 7.337 1.00 98.12 114 GLU A O 1
ATOM 911 N N . ALA A 1 115 ? -3.664 -5.128 8.353 1.00 98.19 115 ALA A N 1
ATOM 912 C CA . ALA A 1 115 ? -3.667 -3.962 7.472 1.00 98.19 115 ALA A CA 1
ATOM 913 C C . ALA A 1 115 ? -2.320 -3.219 7.478 1.00 98.19 115 ALA A C 1
ATOM 915 O O . ALA A 1 115 ? -1.834 -2.817 6.421 1.00 98.19 115 ALA A O 1
ATOM 916 N N . LYS A 1 116 ? -1.686 -3.077 8.652 1.00 98.38 116 LYS A N 1
ATOM 917 C CA . LYS A 1 116 ? -0.336 -2.502 8.768 1.00 98.38 116 LYS A CA 1
ATOM 918 C C . LYS A 1 116 ? 0.706 -3.339 8.034 1.00 98.38 116 LYS A C 1
ATOM 920 O O . LYS A 1 116 ? 1.499 -2.780 7.288 1.00 98.38 116 LYS A O 1
ATOM 925 N N . HIS A 1 117 ? 0.677 -4.661 8.194 1.00 98.44 117 HIS A N 1
ATOM 926 C CA . HIS A 1 117 ? 1.616 -5.545 7.503 1.00 98.44 117 HIS A CA 1
ATOM 927 C C . HIS A 1 117 ? 1.466 -5.460 5.977 1.00 98.44 117 HIS A C 1
ATOM 929 O O . HIS A 1 117 ? 2.460 -5.372 5.262 1.00 98.44 117 HIS A O 1
ATOM 935 N N . ILE A 1 118 ? 0.228 -5.425 5.472 1.00 98.19 118 ILE A N 1
ATOM 936 C CA . ILE A 1 118 ? -0.048 -5.260 4.037 1.00 98.19 118 ILE A CA 1
ATOM 937 C C . ILE A 1 118 ? 0.481 -3.913 3.528 1.00 98.19 118 ILE A C 1
ATOM 939 O O . ILE A 1 118 ? 1.090 -3.865 2.459 1.00 98.19 118 ILE A O 1
ATOM 943 N N . ALA A 1 119 ? 0.274 -2.830 4.283 1.00 98.31 119 ALA A N 1
ATOM 944 C CA . ALA A 1 119 ? 0.792 -1.511 3.927 1.00 98.31 119 ALA A CA 1
ATOM 945 C C . ALA A 1 119 ? 2.330 -1.501 3.875 1.00 98.31 119 ALA A C 1
ATOM 947 O O . ALA A 1 119 ? 2.903 -1.072 2.880 1.00 98.31 119 ALA A O 1
ATOM 948 N N . GLU A 1 120 ? 2.997 -2.068 4.884 1.00 98.12 120 GLU A N 1
ATOM 949 C CA . GLU A 1 120 ? 4.461 -2.167 4.919 1.00 98.12 120 GLU A CA 1
ATOM 950 C C . GLU A 1 120 ? 5.026 -3.016 3.767 1.00 98.12 120 GLU A C 1
ATOM 952 O O . GLU A 1 120 ? 6.054 -2.672 3.181 1.00 98.12 120 GLU A O 1
ATOM 957 N N . GLU A 1 121 ? 4.374 -4.127 3.409 1.00 98.25 121 GLU A N 1
ATOM 958 C CA . GLU A 1 121 ? 4.771 -4.923 2.243 1.00 98.25 121 GLU A CA 1
ATOM 959 C C . GLU A 1 121 ? 4.584 -4.167 0.926 1.00 98.25 121 GLU A C 1
ATOM 961 O O . GLU A 1 121 ? 5.412 -4.300 0.019 1.00 98.25 121 GLU A O 1
ATOM 966 N N . ALA A 1 122 ? 3.502 -3.396 0.803 1.00 98.19 122 ALA A N 1
ATOM 967 C CA . ALA A 1 122 ? 3.263 -2.558 -0.362 1.00 98.19 122 ALA A CA 1
ATOM 968 C C . ALA A 1 122 ? 4.349 -1.483 -0.482 1.00 98.19 122 ALA A C 1
ATOM 970 O O . ALA A 1 122 ? 4.947 -1.366 -1.550 1.00 98.19 122 ALA A O 1
ATOM 971 N N . ASP A 1 123 ? 4.671 -0.781 0.606 1.00 98.25 123 ASP A N 1
ATOM 972 C CA . ASP A 1 123 ? 5.719 0.244 0.634 1.00 98.25 123 ASP A CA 1
ATOM 973 C C . ASP A 1 123 ? 7.084 -0.334 0.241 1.00 98.25 123 ASP A C 1
ATOM 975 O O . ASP A 1 123 ? 7.771 0.222 -0.617 1.00 98.25 123 ASP A O 1
ATOM 979 N N . ARG A 1 124 ? 7.450 -1.517 0.757 1.00 98.31 124 ARG A N 1
ATOM 980 C CA . ARG A 1 124 ? 8.693 -2.204 0.352 1.00 98.31 124 ARG A CA 1
ATOM 981 C C . ARG A 1 124 ? 8.726 -2.523 -1.143 1.00 98.31 124 ARG A C 1
ATOM 983 O O . ARG A 1 124 ? 9.756 -2.328 -1.787 1.00 98.31 124 ARG A O 1
ATOM 990 N N . LYS A 1 125 ? 7.614 -3.008 -1.708 1.00 98.31 125 LYS A N 1
ATOM 991 C CA . LYS A 1 125 ? 7.507 -3.279 -3.154 1.00 98.31 125 LYS A CA 1
ATOM 992 C C . LYS A 1 125 ? 7.595 -1.991 -3.969 1.00 98.31 125 LYS A C 1
ATOM 994 O O . LYS A 1 125 ? 8.271 -1.980 -4.997 1.00 98.31 125 LYS A O 1
ATOM 999 N N . TYR A 1 126 ? 6.955 -0.915 -3.515 1.00 98.38 126 TYR A N 1
ATOM 1000 C CA . TYR A 1 126 ? 7.044 0.395 -4.157 1.00 98.38 126 TYR A CA 1
ATOM 1001 C C . TYR A 1 126 ? 8.477 0.923 -4.169 1.00 98.38 126 TYR A C 1
ATOM 1003 O O . TYR A 1 126 ? 8.949 1.352 -5.221 1.00 98.38 126 TYR A O 1
ATOM 1011 N N . GLU A 1 127 ? 9.201 0.835 -3.051 1.00 98.31 127 GLU A N 1
ATOM 1012 C CA . GLU A 1 127 ? 10.608 1.239 -2.994 1.00 98.31 127 GLU A CA 1
ATOM 1013 C C . GLU A 1 127 ? 11.493 0.415 -3.938 1.00 98.31 127 GLU A C 1
ATOM 1015 O O . GLU A 1 127 ? 12.366 0.970 -4.607 1.00 98.31 127 GLU A O 1
ATOM 1020 N N . GLU A 1 128 ? 11.279 -0.901 -4.027 1.00 98.19 128 GLU A N 1
ATOM 1021 C CA . GLU A 1 128 ? 12.041 -1.758 -4.940 1.00 98.19 128 GLU A CA 1
ATOM 1022 C C . GLU A 1 128 ? 11.794 -1.381 -6.408 1.00 98.19 128 GLU A C 1
ATOM 1024 O O . GLU A 1 128 ? 12.744 -1.259 -7.187 1.00 98.19 128 GLU A O 1
ATOM 1029 N N . VAL A 1 129 ? 10.530 -1.164 -6.786 1.00 98.31 129 VAL A N 1
ATOM 1030 C CA . VAL A 1 129 ? 10.159 -0.734 -8.141 1.00 98.31 129 VAL A CA 1
ATOM 1031 C C . VAL A 1 129 ? 10.743 0.642 -8.451 1.00 98.31 129 VAL A C 1
ATOM 1033 O O . VAL A 1 129 ? 11.333 0.813 -9.515 1.00 98.31 129 VAL A O 1
ATOM 1036 N N . ALA A 1 130 ? 10.658 1.595 -7.519 1.00 98.19 130 ALA A N 1
ATOM 1037 C CA . ALA A 1 130 ? 11.228 2.928 -7.690 1.00 98.19 130 ALA A CA 1
ATOM 1038 C C . ALA A 1 130 ? 12.750 2.879 -7.901 1.00 98.19 130 ALA A C 1
ATOM 1040 O O . ALA A 1 130 ? 13.270 3.525 -8.807 1.00 98.19 130 ALA A O 1
ATOM 1041 N N . ARG A 1 131 ? 13.477 2.057 -7.131 1.00 98.38 131 ARG A N 1
ATOM 1042 C CA . ARG A 1 131 ? 14.926 1.872 -7.330 1.00 98.38 131 ARG A CA 1
ATOM 1043 C C . ARG A 1 131 ? 15.254 1.264 -8.692 1.00 98.38 131 ARG A C 1
ATOM 1045 O O . ARG A 1 131 ? 16.206 1.705 -9.330 1.00 98.38 131 ARG A O 1
ATOM 1052 N N . LYS A 1 132 ? 14.488 0.263 -9.143 1.00 98.44 132 LYS A N 1
ATOM 1053 C CA . LYS A 1 132 ? 14.671 -0.336 -10.477 1.00 98.44 132 LYS A CA 1
ATOM 1054 C C . LYS A 1 132 ? 14.402 0.671 -11.590 1.00 98.44 132 LYS A C 1
ATOM 1056 O O . LYS A 1 132 ? 15.139 0.674 -12.570 1.00 98.44 132 LYS A O 1
ATOM 1061 N N . LEU A 1 133 ? 13.386 1.517 -11.427 1.00 98.12 133 LEU A N 1
ATOM 1062 C CA . LEU A 1 133 ? 13.042 2.549 -12.400 1.00 98.12 133 LEU A CA 1
ATOM 1063 C C . LEU A 1 133 ? 14.208 3.519 -12.612 1.00 98.12 133 LEU A C 1
ATOM 1065 O O . LEU A 1 133 ? 14.622 3.702 -13.747 1.00 98.12 133 LEU A O 1
ATOM 1069 N N . VAL A 1 134 ? 14.815 4.022 -11.533 1.00 98.56 134 VAL A N 1
ATOM 1070 C CA . VAL A 1 134 ? 15.971 4.937 -11.617 1.00 98.56 134 VAL A CA 1
ATOM 1071 C C . VAL A 1 134 ? 17.157 4.308 -12.360 1.00 98.56 134 VAL A C 1
ATOM 1073 O O . VAL A 1 134 ? 17.838 4.978 -13.132 1.00 98.56 134 VAL A O 1
ATOM 1076 N N . ILE A 1 135 ? 17.420 3.014 -12.146 1.00 98.38 135 ILE A N 1
ATOM 1077 C CA . ILE A 1 135 ? 18.494 2.306 -12.864 1.00 98.38 135 ILE A CA 1
ATOM 1078 C C . ILE A 1 135 ? 18.171 2.224 -14.359 1.00 98.38 135 ILE A C 1
ATOM 1080 O O . ILE A 1 135 ? 19.036 2.516 -15.181 1.00 98.38 135 ILE A O 1
ATOM 1084 N N . LEU A 1 136 ? 16.935 1.853 -14.704 1.00 98.38 136 LEU A N 1
ATOM 1085 C CA . LEU A 1 136 ? 16.497 1.741 -16.096 1.00 98.38 136 LEU A CA 1
ATOM 1086 C C . LEU A 1 136 ? 16.492 3.091 -16.816 1.00 98.38 136 LEU A C 1
ATOM 1088 O O . LEU A 1 136 ? 16.884 3.141 -17.974 1.00 98.38 136 LEU A O 1
ATOM 1092 N N . GLU A 1 137 ? 16.093 4.169 -16.142 1.00 98.12 137 GLU A N 1
ATOM 1093 C CA . GLU A 1 137 ? 16.164 5.531 -16.680 1.00 98.12 137 GLU A CA 1
ATOM 1094 C C . GLU A 1 137 ? 17.615 5.921 -16.992 1.00 98.12 137 GLU A C 1
ATOM 1096 O O . GLU A 1 137 ? 17.899 6.399 -18.087 1.00 98.12 137 GLU A O 1
ATOM 1101 N N . GLY A 1 138 ? 18.555 5.627 -16.088 1.00 98.44 138 GLY A N 1
ATOM 1102 C CA . GLY A 1 138 ? 19.976 5.889 -16.332 1.00 98.44 138 GLY A CA 1
ATOM 1103 C C . GLY A 1 138 ? 20.594 5.015 -17.432 1.00 98.44 138 GLY A C 1
ATOM 1104 O O . GLY A 1 138 ? 21.492 5.459 -18.147 1.00 98.44 138 GLY A O 1
ATOM 1105 N N . ASP A 1 139 ? 20.147 3.768 -17.588 1.00 98.31 139 ASP A N 1
ATOM 1106 C CA . ASP A 1 139 ? 20.588 2.904 -18.690 1.00 98.31 139 ASP A CA 1
ATOM 1107 C C . ASP A 1 139 ? 19.989 3.334 -20.037 1.00 98.31 139 ASP A C 1
ATOM 1109 O O . ASP A 1 139 ? 20.673 3.242 -21.061 1.00 98.31 139 ASP A O 1
ATOM 1113 N N . LEU A 1 140 ? 18.748 3.834 -20.034 1.00 98.31 140 LEU A N 1
ATOM 1114 C CA . LEU A 1 140 ? 18.096 4.414 -21.204 1.00 98.31 140 LEU A CA 1
ATOM 1115 C C . LEU A 1 140 ? 18.852 5.653 -21.689 1.00 98.31 140 LEU A C 1
ATOM 1117 O O . LEU A 1 140 ? 19.247 5.674 -22.850 1.00 98.31 140 LEU A O 1
ATOM 1121 N N . GLU A 1 141 ? 19.150 6.606 -20.801 1.00 98.44 141 GLU A N 1
ATOM 1122 C CA . GLU A 1 141 ? 19.893 7.834 -21.135 1.00 98.44 141 GLU A CA 1
ATOM 1123 C C . GLU A 1 141 ? 21.248 7.507 -21.789 1.00 98.44 141 GLU A C 1
ATOM 1125 O O . GLU A 1 141 ? 21.574 7.996 -22.869 1.00 98.44 141 GLU A O 1
ATOM 1130 N N . ARG A 1 142 ? 22.009 6.560 -21.220 1.00 98.44 142 ARG A N 1
ATOM 1131 C CA . ARG A 1 142 ? 23.277 6.100 -21.823 1.00 98.44 142 ARG A CA 1
ATOM 1132 C C . ARG A 1 142 ? 23.093 5.434 -23.184 1.00 98.44 142 ARG A C 1
ATOM 1134 O O . ARG A 1 142 ? 24.005 5.462 -24.013 1.00 98.44 142 ARG A O 1
ATOM 1141 N N . SER A 1 143 ? 21.985 4.725 -23.388 1.00 98.25 143 SER A N 1
ATOM 1142 C CA . SER A 1 143 ? 21.683 4.089 -24.671 1.00 98.25 143 SER A CA 1
ATOM 1143 C C . SER A 1 143 ? 21.316 5.128 -25.727 1.00 98.25 143 SER A C 1
ATOM 1145 O O . SER A 1 143 ? 21.728 4.975 -26.876 1.00 98.25 143 SER A O 1
ATOM 1147 N N . GLU A 1 144 ? 20.579 6.167 -25.342 1.00 98.12 144 GLU A N 1
ATOM 1148 C CA . GLU A 1 144 ? 20.214 7.295 -26.201 1.00 98.12 144 GLU A CA 1
ATOM 1149 C C . GLU A 1 144 ? 21.462 8.079 -26.622 1.00 98.12 144 GLU A C 1
ATOM 1151 O O . GLU A 1 144 ? 21.710 8.204 -27.819 1.00 98.12 144 GLU A O 1
ATOM 1156 N N . GLU A 1 145 ? 22.340 8.455 -25.685 1.00 98.19 145 GLU A N 1
ATOM 1157 C CA . GLU A 1 145 ? 23.617 9.120 -26.005 1.00 98.19 145 GLU A CA 1
ATOM 1158 C C . GLU A 1 145 ? 24.471 8.300 -26.991 1.00 98.19 145 GLU A C 1
ATOM 1160 O O . GLU A 1 145 ? 25.082 8.828 -27.923 1.00 98.19 145 GLU A O 1
ATOM 1165 N N . ARG A 1 146 ? 24.521 6.972 -26.816 1.00 98.25 146 ARG A N 1
ATOM 1166 C CA . ARG A 1 146 ? 25.243 6.080 -27.739 1.00 98.25 146 ARG A CA 1
ATOM 1167 C C . ARG A 1 146 ? 24.608 6.038 -29.123 1.00 98.25 146 ARG A C 1
ATOM 1169 O O . ARG A 1 146 ? 25.347 5.954 -30.106 1.00 98.25 146 ARG A O 1
ATOM 1176 N N . ALA A 1 147 ? 23.280 6.037 -29.194 1.00 98.06 147 ALA A N 1
ATOM 1177 C CA . ALA A 1 147 ? 22.556 6.053 -30.456 1.00 98.06 147 ALA A CA 1
ATOM 1178 C C . ALA A 1 147 ? 22.816 7.363 -31.209 1.00 98.06 147 ALA A C 1
ATOM 1180 O O . ALA A 1 147 ? 23.198 7.304 -32.373 1.00 98.06 147 ALA A O 1
ATOM 1181 N N . GLU A 1 148 ? 22.749 8.512 -30.532 1.00 98.19 148 GLU A N 1
ATOM 1182 C CA . GLU A 1 148 ? 23.041 9.822 -31.130 1.00 98.19 148 GLU A CA 1
ATOM 1183 C C . GLU A 1 148 ? 24.458 9.887 -31.720 1.00 98.19 148 GLU A C 1
ATOM 1185 O O . GLU A 1 148 ? 24.653 10.311 -32.861 1.00 98.19 148 GLU A O 1
ATOM 1190 N N . VAL A 1 149 ? 25.465 9.399 -30.984 1.00 98.38 149 VAL A N 1
ATOM 1191 C CA . VAL A 1 149 ? 26.851 9.341 -31.483 1.00 98.38 149 VAL A CA 1
ATOM 1192 C C . VAL A 1 149 ? 26.977 8.411 -32.694 1.00 98.38 149 VAL A C 1
ATOM 1194 O O . VAL A 1 149 ? 27.720 8.709 -33.635 1.00 98.38 149 VAL A O 1
ATOM 1197 N N . ALA A 1 150 ? 26.281 7.273 -32.686 1.00 97.94 150 ALA A N 1
ATOM 1198 C CA . ALA A 1 150 ? 26.294 6.335 -33.803 1.00 97.94 150 ALA A CA 1
ATOM 1199 C C . ALA A 1 150 ? 25.612 6.917 -35.050 1.00 97.94 150 ALA A C 1
ATOM 1201 O O . ALA A 1 150 ? 26.135 6.751 -36.153 1.00 97.94 150 ALA A O 1
ATOM 1202 N N . GLU A 1 151 ? 24.496 7.627 -34.882 1.00 98.19 151 GLU A N 1
ATOM 1203 C CA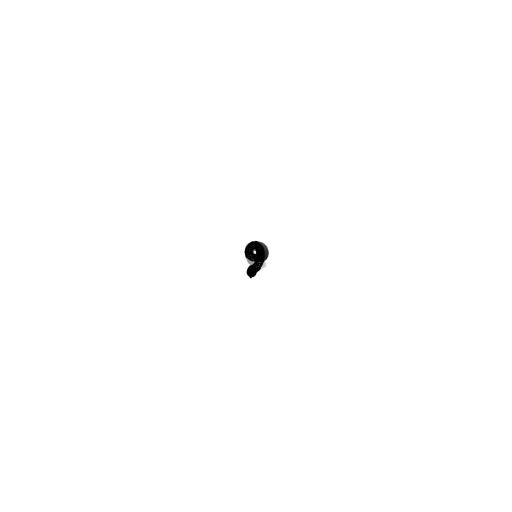 . GLU A 1 151 ? 23.789 8.314 -35.964 1.00 98.19 151 GLU A CA 1
ATOM 1204 C C . GLU A 1 151 ? 24.644 9.421 -36.582 1.00 98.19 151 GLU A C 1
ATOM 1206 O O . GLU A 1 151 ? 24.790 9.456 -37.805 1.00 98.19 151 GLU A O 1
ATOM 1211 N N . ALA A 1 152 ? 25.292 10.255 -35.760 1.00 98.25 152 ALA A N 1
ATOM 1212 C CA . ALA A 1 152 ? 26.210 11.284 -36.246 1.00 98.25 152 ALA A CA 1
ATOM 1213 C C . ALA A 1 152 ? 27.346 10.673 -37.083 1.00 98.25 152 ALA A C 1
ATOM 1215 O O . ALA A 1 152 ? 27.597 11.092 -38.211 1.00 98.25 152 ALA A O 1
ATOM 1216 N N . LYS A 1 153 ? 27.973 9.602 -36.580 1.00 98.38 153 LYS A N 1
ATOM 1217 C CA . LYS A 1 153 ? 29.034 8.900 -37.311 1.00 98.38 153 LYS A CA 1
ATOM 1218 C C . LYS A 1 153 ? 28.537 8.255 -38.608 1.00 98.38 153 LYS A C 1
ATOM 1220 O O . LYS A 1 153 ? 29.282 8.200 -39.584 1.00 98.38 153 LYS A O 1
ATOM 1225 N N . SER A 1 154 ? 27.311 7.731 -38.621 1.00 98.12 154 SER A N 1
ATOM 1226 C CA . SER A 1 154 ? 26.702 7.178 -39.835 1.00 98.12 154 SER A CA 1
ATOM 1227 C C . SER A 1 154 ? 26.501 8.265 -40.888 1.00 98.12 154 SER A C 1
ATOM 1229 O O . SER A 1 154 ? 26.853 8.051 -42.045 1.00 98.12 154 SER A O 1
ATOM 1231 N N . ALA A 1 155 ? 26.004 9.436 -40.483 1.00 98.19 155 ALA A N 1
ATOM 1232 C CA . ALA A 1 155 ? 25.818 10.578 -41.373 1.00 98.19 155 ALA A CA 1
ATOM 1233 C C . ALA A 1 155 ? 27.149 11.063 -41.976 1.00 98.19 155 ALA A C 1
ATOM 1235 O O . ALA A 1 155 ? 27.231 11.257 -43.190 1.00 98.19 155 ALA A O 1
ATOM 1236 N N . ASP A 1 156 ? 28.206 11.169 -41.162 1.00 97.94 156 ASP A N 1
ATOM 1237 C CA . ASP A 1 156 ? 29.548 11.538 -41.634 1.00 97.94 156 ASP A CA 1
ATOM 1238 C C . ASP A 1 156 ? 30.069 10.539 -42.686 1.00 97.94 156 ASP A C 1
ATOM 1240 O O . ASP A 1 156 ? 30.551 10.925 -43.754 1.00 97.94 156 ASP A O 1
ATOM 1244 N N . LEU A 1 157 ? 29.928 9.234 -42.419 1.00 97.69 157 LEU A N 1
ATOM 1245 C CA . LEU A 1 157 ? 30.352 8.180 -43.347 1.00 97.69 157 LEU A CA 1
ATOM 1246 C C . LEU A 1 157 ? 29.530 8.166 -44.643 1.00 97.69 157 LEU A C 1
ATOM 1248 O O . LEU A 1 157 ? 30.077 7.892 -45.714 1.00 97.69 157 LEU A O 1
ATOM 1252 N N . GLU A 1 158 ? 28.230 8.459 -44.577 1.00 97.88 158 GLU A N 1
ATOM 1253 C CA . GLU A 1 158 ? 27.383 8.604 -45.764 1.00 97.88 158 GLU A CA 1
ATOM 1254 C C . GLU A 1 158 ? 27.837 9.777 -46.644 1.00 97.88 158 GLU A C 1
ATOM 1256 O O . GLU A 1 158 ? 27.880 9.655 -47.876 1.00 97.88 158 GLU A O 1
ATOM 1261 N N . GLU A 1 159 ? 28.226 10.900 -46.034 1.00 97.88 159 GLU A N 1
ATOM 1262 C CA . GLU A 1 159 ? 28.760 12.051 -46.760 1.00 97.88 159 GLU A CA 1
ATOM 1263 C C . GLU A 1 159 ? 30.119 11.740 -47.407 1.00 97.88 159 GLU A C 1
ATOM 1265 O O . GLU A 1 159 ? 30.318 12.009 -48.600 1.00 97.88 159 GLU A O 1
ATOM 1270 N N . GLU A 1 160 ? 31.038 11.106 -46.673 1.00 97.75 160 GLU A N 1
ATOM 1271 C CA . GLU A 1 160 ? 32.322 10.656 -47.219 1.00 97.75 160 GLU A CA 1
ATOM 1272 C C . GLU A 1 160 ? 32.132 9.697 -48.398 1.00 97.75 160 GLU A C 1
ATOM 1274 O O . GLU A 1 160 ? 32.751 9.873 -49.453 1.00 97.75 160 GLU A O 1
ATOM 1279 N N . LEU A 1 161 ? 31.230 8.720 -48.268 1.00 97.75 161 LEU A N 1
ATOM 1280 C CA . LEU A 1 161 ? 30.933 7.762 -49.330 1.00 97.75 161 LEU A CA 1
ATOM 1281 C C . LEU A 1 161 ? 30.417 8.464 -50.589 1.00 97.75 161 LEU A C 1
ATOM 1283 O O . LEU A 1 161 ? 30.827 8.126 -51.705 1.00 97.75 161 LEU A O 1
ATOM 1287 N N . LYS A 1 162 ? 29.548 9.467 -50.434 1.00 98.00 162 LYS A N 1
ATOM 1288 C CA . LYS A 1 162 ? 29.049 10.276 -51.552 1.00 98.00 162 LYS A CA 1
ATOM 1289 C C . LYS A 1 162 ? 30.185 11.028 -52.247 1.00 98.00 162 LYS A C 1
ATOM 1291 O O . LYS A 1 162 ? 30.251 11.032 -53.479 1.00 98.00 162 LYS A O 1
ATOM 1296 N N . ASN A 1 163 ? 31.098 11.619 -51.479 1.00 97.62 163 ASN A N 1
ATOM 1297 C CA . ASN A 1 163 ? 32.258 12.334 -52.011 1.00 97.62 163 ASN A CA 1
ATOM 1298 C C . ASN A 1 163 ? 33.208 11.395 -52.770 1.00 97.62 163 ASN A C 1
ATOM 1300 O O . ASN A 1 163 ? 33.581 11.684 -53.910 1.00 97.62 163 ASN A O 1
ATOM 1304 N N . VAL A 1 164 ? 33.534 10.235 -52.193 1.00 97.81 164 VAL A N 1
ATOM 1305 C CA . VAL A 1 164 ? 34.360 9.204 -52.843 1.00 97.81 164 VAL A CA 1
ATOM 1306 C C . VAL A 1 164 ? 33.698 8.695 -54.123 1.00 97.81 164 VAL A C 1
ATOM 1308 O O . VAL A 1 164 ? 34.359 8.599 -55.155 1.00 97.81 164 VAL A O 1
ATOM 1311 N N . THR A 1 165 ? 32.388 8.446 -54.098 1.00 97.94 165 THR A N 1
ATOM 1312 C CA . THR A 1 165 ? 31.629 7.997 -55.277 1.00 97.94 165 THR A CA 1
ATOM 1313 C C . THR A 1 165 ? 31.685 9.024 -56.411 1.00 97.94 165 THR A C 1
ATOM 1315 O O . THR A 1 165 ? 31.856 8.663 -57.575 1.00 97.94 165 THR A O 1
ATOM 1318 N N . ASN A 1 166 ? 31.570 10.317 -56.094 1.00 97.50 166 ASN A N 1
ATOM 1319 C CA . ASN A 1 166 ? 31.682 11.382 -57.093 1.00 97.50 166 ASN A CA 1
ATOM 1320 C C . ASN A 1 166 ? 33.099 11.474 -57.679 1.00 97.50 166 ASN A C 1
ATOM 1322 O O . ASN A 1 166 ? 33.253 11.622 -58.894 1.00 97.50 166 ASN A O 1
ATOM 1326 N N . ASN A 1 167 ? 34.128 11.343 -56.839 1.00 97.31 167 ASN A N 1
ATOM 1327 C CA . ASN A 1 167 ? 35.519 11.333 -57.288 1.00 97.31 167 ASN A CA 1
ATOM 1328 C C . ASN A 1 167 ? 35.817 10.130 -58.189 1.00 97.31 167 ASN A C 1
ATOM 1330 O O . ASN A 1 167 ? 36.447 10.299 -59.233 1.00 97.31 167 ASN A O 1
ATOM 1334 N N . LEU A 1 168 ? 35.318 8.943 -57.832 1.00 97.19 168 LEU A N 1
ATOM 1335 C CA . LEU A 1 168 ? 35.471 7.732 -58.634 1.00 97.19 168 LEU A CA 1
ATOM 1336 C C . LEU A 1 168 ? 34.875 7.915 -60.033 1.00 97.19 168 LEU A C 1
ATOM 1338 O O . LEU A 1 168 ? 35.577 7.696 -61.012 1.00 97.19 168 LEU A O 1
ATOM 1342 N N . LYS A 1 169 ? 33.643 8.432 -60.140 1.00 97.62 169 LYS A N 1
ATOM 1343 C CA . LYS A 1 169 ? 33.010 8.723 -61.442 1.00 97.62 169 LYS A CA 1
ATOM 1344 C C . LYS A 1 169 ? 33.840 9.677 -62.305 1.00 97.62 169 LYS A C 1
ATOM 1346 O O . LYS A 1 169 ? 33.919 9.515 -63.521 1.00 97.62 169 LYS A O 1
ATOM 1351 N N . SER A 1 170 ? 34.455 10.690 -61.691 1.00 96.75 170 SER A N 1
ATOM 1352 C CA . SER A 1 170 ? 35.339 11.624 -62.400 1.00 96.75 170 SER A CA 1
ATOM 1353 C C . SER A 1 170 ? 36.607 10.931 -62.909 1.00 96.75 170 SER A C 1
ATOM 1355 O O . SER A 1 170 ? 37.014 11.155 -64.050 1.00 96.75 170 SER A O 1
ATOM 1357 N N . LEU A 1 171 ? 37.212 10.065 -62.091 1.00 96.62 171 LEU A N 1
ATOM 1358 C CA . LEU A 1 171 ? 38.391 9.283 -62.469 1.00 96.62 171 LEU A CA 1
ATOM 1359 C C . LEU A 1 171 ? 38.078 8.256 -63.559 1.00 96.62 171 LEU A C 1
ATOM 1361 O O . LEU A 1 171 ? 38.853 8.143 -64.502 1.00 96.62 171 LEU A O 1
ATOM 1365 N N . GLU A 1 172 ? 36.938 7.570 -63.486 1.00 96.06 172 GLU A N 1
ATOM 1366 C CA . GLU A 1 172 ? 36.469 6.648 -64.529 1.00 96.06 172 GLU A CA 1
ATOM 1367 C C . GLU A 1 172 ? 36.311 7.373 -65.871 1.00 96.06 172 GLU A C 1
ATOM 1369 O O . GLU A 1 172 ? 36.866 6.940 -66.881 1.00 96.06 172 GLU A O 1
ATOM 1374 N N . ALA A 1 173 ? 35.664 8.544 -65.877 1.00 97.00 173 ALA A N 1
ATOM 1375 C CA . ALA A 1 173 ? 35.532 9.361 -67.082 1.00 97.00 173 ALA A CA 1
ATOM 1376 C C . ALA A 1 173 ? 36.887 9.863 -67.622 1.00 97.00 173 ALA A C 1
ATOM 1378 O O . ALA A 1 173 ? 37.045 10.066 -68.829 1.00 97.00 173 ALA A O 1
ATOM 1379 N N . GLN A 1 174 ? 37.875 10.106 -66.754 1.00 96.50 174 GLN A N 1
ATOM 1380 C CA . GLN A 1 174 ? 39.236 10.449 -67.181 1.00 96.50 174 GLN A CA 1
ATOM 1381 C C . GLN A 1 174 ? 39.977 9.241 -67.757 1.00 96.50 174 GLN A C 1
ATOM 1383 O O . GLN A 1 174 ? 40.626 9.383 -68.793 1.00 96.50 174 GLN A O 1
ATOM 1388 N N . ALA A 1 175 ? 39.863 8.073 -67.126 1.00 96.31 175 ALA A N 1
ATOM 1389 C CA . ALA A 1 175 ? 40.463 6.832 -67.599 1.00 96.31 175 ALA A CA 1
ATOM 1390 C C . ALA A 1 175 ? 39.937 6.464 -68.993 1.00 96.31 175 ALA A C 1
ATOM 1392 O O . ALA A 1 175 ? 40.734 6.191 -69.888 1.00 96.31 175 ALA A O 1
ATOM 1393 N N . GLU A 1 176 ? 38.626 6.580 -69.223 1.00 96.50 176 GLU A N 1
ATOM 1394 C CA . GLU A 1 176 ? 38.020 6.344 -70.539 1.00 96.50 176 GLU A CA 1
ATOM 1395 C C . GLU A 1 176 ? 38.551 7.324 -71.600 1.00 96.50 176 GLU A C 1
ATOM 1397 O O . GLU A 1 176 ? 38.907 6.923 -72.709 1.00 96.50 176 GLU A O 1
ATOM 1402 N N . LYS A 1 177 ? 38.701 8.613 -71.256 1.00 96.75 177 LYS A N 1
ATOM 1403 C CA . LYS A 1 177 ? 39.308 9.609 -72.160 1.00 96.75 177 LYS A CA 1
ATOM 1404 C C . LYS A 1 177 ? 40.764 9.298 -72.495 1.00 96.75 177 LYS A C 1
ATOM 1406 O O . LYS A 1 177 ? 41.183 9.570 -73.620 1.00 96.75 177 LYS A O 1
ATOM 1411 N N . TYR A 1 178 ? 41.550 8.822 -71.530 1.00 95.88 178 TYR A N 1
ATOM 1412 C CA . TYR A 1 178 ? 42.946 8.460 -71.770 1.00 95.88 178 TYR A CA 1
ATOM 1413 C C . TYR A 1 178 ? 43.061 7.195 -72.615 1.00 95.88 178 TYR A C 1
ATOM 1415 O O . TYR A 1 178 ? 43.831 7.216 -73.566 1.00 95.88 178 TYR A O 1
ATOM 1423 N N . SER A 1 179 ? 42.231 6.181 -72.367 1.00 97.00 179 SER A N 1
ATOM 1424 C CA . SER A 1 179 ? 42.155 4.979 -73.207 1.00 97.00 179 SER A CA 1
ATOM 1425 C C . SER A 1 179 ? 41.807 5.326 -74.661 1.00 97.00 179 SER A C 1
ATOM 1427 O O . SER A 1 179 ? 42.531 4.944 -75.570 1.00 97.00 179 SER A O 1
ATOM 1429 N N . GLN A 1 180 ? 40.809 6.184 -74.903 1.00 96.00 180 GLN A N 1
ATOM 1430 C CA . GLN A 1 180 ? 40.493 6.634 -76.269 1.00 96.00 180 GLN A CA 1
ATOM 1431 C C . GLN A 1 180 ? 41.629 7.424 -76.941 1.00 96.00 180 GLN A C 1
ATOM 1433 O O . GLN A 1 180 ? 41.711 7.478 -78.169 1.00 96.00 180 GLN A O 1
ATOM 1438 N N . LYS A 1 181 ? 42.460 8.133 -76.164 1.00 96.00 181 LYS A N 1
ATOM 1439 C CA . LYS A 1 181 ? 43.649 8.815 -76.699 1.00 96.00 181 LYS A CA 1
ATOM 1440 C C . LYS A 1 181 ? 44.751 7.818 -77.027 1.00 96.00 181 LYS A C 1
ATOM 1442 O O . LYS A 1 181 ? 45.400 7.990 -78.051 1.00 96.00 181 LYS A O 1
ATOM 1447 N N . GLU A 1 182 ? 44.950 6.824 -76.172 1.00 95.88 182 GLU A N 1
ATOM 1448 C CA . GLU A 1 182 ? 45.892 5.729 -76.381 1.00 95.88 182 GLU A CA 1
ATOM 1449 C C . GLU A 1 182 ? 45.572 4.994 -77.686 1.00 95.88 182 GLU A C 1
ATOM 1451 O O . GLU A 1 182 ? 46.425 4.982 -78.566 1.00 95.88 182 GLU A O 1
ATOM 1456 N N . ASP A 1 183 ? 44.317 4.581 -77.899 1.00 96.12 183 ASP A N 1
ATOM 1457 C CA . ASP A 1 183 ? 43.872 3.931 -79.144 1.00 96.12 183 ASP A CA 1
ATOM 1458 C C . ASP A 1 183 ? 44.181 4.775 -80.398 1.00 96.12 183 ASP A C 1
ATOM 1460 O O . ASP A 1 183 ? 44.617 4.266 -81.433 1.00 96.12 183 ASP A O 1
ATOM 1464 N N . LYS A 1 184 ? 43.971 6.099 -80.323 1.00 95.94 184 LYS A N 1
ATOM 1465 C CA . LYS A 1 184 ? 44.276 7.017 -81.434 1.00 95.94 184 LYS A CA 1
ATOM 1466 C C . LYS A 1 184 ? 45.769 7.109 -81.704 1.00 95.94 184 LYS A C 1
ATOM 1468 O O . LYS A 1 184 ? 46.171 7.096 -82.865 1.00 95.94 184 LYS A O 1
ATOM 1473 N N . TYR A 1 185 ? 46.576 7.234 -80.653 1.00 95.00 185 TYR A N 1
ATOM 1474 C CA . TYR A 1 185 ? 48.024 7.290 -80.799 1.00 95.00 185 TYR A CA 1
ATOM 1475 C C . TYR A 1 185 ? 48.585 5.963 -81.307 1.00 95.00 185 TYR A C 1
ATOM 1477 O O . TYR A 1 185 ? 49.480 5.987 -82.145 1.00 95.00 185 TYR A O 1
ATOM 1485 N N . GLU A 1 186 ? 48.044 4.822 -80.879 1.00 96.25 186 GLU A N 1
ATOM 1486 C CA . GLU A 1 186 ? 48.417 3.513 -81.418 1.00 96.25 186 GLU A CA 1
ATOM 1487 C C . GLU A 1 186 ? 48.146 3.417 -82.926 1.00 96.25 186 GLU A C 1
ATOM 1489 O O . GLU A 1 186 ? 49.031 3.010 -83.685 1.00 96.25 186 GLU A O 1
ATOM 1494 N N . GLU A 1 187 ? 46.972 3.858 -83.391 1.00 95.69 187 GLU A N 1
ATOM 1495 C CA . GLU A 1 187 ? 46.645 3.852 -84.822 1.00 95.69 187 GLU A CA 1
ATOM 1496 C C . GLU A 1 187 ? 47.512 4.847 -85.617 1.00 95.69 187 GLU A C 1
ATOM 1498 O O . GLU A 1 187 ? 48.022 4.510 -86.688 1.00 95.69 187 GLU A O 1
ATOM 1503 N N . GLU A 1 188 ? 47.759 6.052 -85.090 1.00 95.19 188 GLU A N 1
ATOM 1504 C CA . GLU A 1 188 ? 48.681 7.018 -85.707 1.00 95.19 188 GLU A CA 1
ATOM 1505 C C . GLU A 1 188 ? 50.104 6.456 -85.819 1.00 95.19 188 GLU A C 1
ATOM 1507 O O . GLU A 1 188 ? 50.725 6.560 -86.881 1.00 95.19 188 GLU A O 1
ATOM 1512 N N . ILE A 1 189 ? 50.614 5.820 -84.759 1.00 95.50 189 ILE A N 1
ATOM 1513 C CA . ILE A 1 189 ? 51.925 5.158 -84.756 1.00 95.50 189 ILE A CA 1
ATOM 1514 C C . ILE A 1 189 ? 51.961 4.061 -85.818 1.00 95.50 189 ILE A C 1
ATOM 1516 O O . ILE A 1 189 ? 52.946 3.960 -86.553 1.00 95.50 189 ILE A O 1
ATOM 1520 N N . LYS A 1 190 ? 50.898 3.263 -85.950 1.00 96.31 190 LYS A N 1
ATOM 1521 C CA . LYS A 1 190 ? 50.812 2.198 -86.952 1.00 96.31 190 LYS A CA 1
ATOM 1522 C C . LYS A 1 190 ? 50.868 2.754 -88.376 1.00 96.31 190 LYS A C 1
ATOM 1524 O O . LYS A 1 190 ? 51.701 2.305 -89.163 1.00 96.31 190 LYS A O 1
ATOM 1529 N N . VAL A 1 191 ? 50.076 3.785 -88.679 1.00 96.31 191 VAL A N 1
ATOM 1530 C CA . VAL A 1 191 ? 50.081 4.467 -89.987 1.00 96.31 191 VAL A CA 1
ATOM 1531 C C . VAL A 1 191 ? 51.442 5.098 -90.287 1.00 96.31 191 VAL A C 1
ATOM 1533 O O . VAL A 1 191 ? 51.950 4.986 -91.404 1.00 96.31 191 VAL A O 1
ATOM 1536 N N . LEU A 1 192 ? 52.056 5.771 -89.309 1.00 95.00 192 LEU A N 1
ATOM 1537 C CA . LEU A 1 192 ? 53.387 6.361 -89.471 1.00 95.00 192 LEU A CA 1
ATOM 1538 C C . LEU A 1 192 ? 54.457 5.290 -89.694 1.00 95.00 192 LEU A C 1
ATOM 1540 O O . LEU A 1 192 ? 55.346 5.488 -90.519 1.00 95.00 192 LEU A O 1
ATOM 1544 N N . THR A 1 193 ? 54.344 4.147 -89.019 1.00 95.38 193 THR A N 1
ATOM 1545 C CA . THR A 1 193 ? 55.247 3.004 -89.193 1.00 95.38 193 THR A CA 1
ATOM 1546 C C . THR A 1 193 ? 55.113 2.391 -90.587 1.00 95.38 193 THR A C 1
ATOM 1548 O O . THR A 1 193 ? 56.122 2.068 -91.210 1.00 95.38 193 THR A O 1
ATOM 1551 N N . GLU A 1 194 ? 53.894 2.251 -91.114 1.00 95.75 194 GLU A N 1
ATOM 1552 C CA . GLU A 1 194 ? 53.668 1.787 -92.491 1.00 95.75 194 GLU A CA 1
ATOM 1553 C C . GLU A 1 194 ? 54.252 2.763 -93.520 1.00 95.75 194 GLU A C 1
ATOM 1555 O O . GLU A 1 194 ? 55.018 2.349 -94.390 1.00 95.75 194 GLU A O 1
ATOM 1560 N N . LYS A 1 195 ? 53.995 4.070 -93.368 1.00 95.12 195 LYS A N 1
ATOM 1561 C CA . LYS A 1 195 ? 54.583 5.109 -94.232 1.00 95.12 195 LYS A CA 1
ATOM 1562 C C . LYS A 1 195 ? 56.107 5.127 -94.181 1.00 95.12 195 LYS A C 1
ATOM 1564 O O . LYS A 1 195 ? 56.742 5.344 -95.210 1.00 95.12 195 LYS A O 1
ATOM 1569 N N . LEU A 1 196 ? 56.692 4.922 -92.999 1.00 94.44 196 LEU A N 1
ATOM 1570 C CA . LEU A 1 196 ? 58.139 4.826 -92.843 1.00 94.44 196 LEU A CA 1
ATOM 1571 C C . LEU A 1 196 ? 58.685 3.639 -93.644 1.00 94.44 196 LEU A C 1
ATOM 1573 O O . LEU A 1 196 ? 59.595 3.839 -94.438 1.00 94.44 196 LEU A O 1
ATOM 1577 N N . LYS A 1 197 ? 58.073 2.452 -93.539 1.00 96.06 197 LYS A N 1
ATOM 1578 C CA . LYS A 1 197 ? 58.476 1.269 -94.323 1.00 96.06 197 LYS A CA 1
ATOM 1579 C C . LYS A 1 197 ? 58.350 1.482 -95.835 1.00 96.06 197 LYS A C 1
ATOM 1581 O O . LYS A 1 197 ? 59.212 1.049 -96.600 1.00 96.06 197 LYS A O 1
ATOM 1586 N N . GLU A 1 198 ? 57.288 2.144 -96.295 1.00 94.75 198 GLU A N 1
ATOM 1587 C CA . GLU A 1 198 ? 57.129 2.504 -97.713 1.00 94.75 198 GLU A CA 1
ATOM 1588 C C . GLU A 1 198 ? 58.214 3.488 -98.179 1.00 94.75 198 GLU A C 1
ATOM 1590 O O . GLU A 1 198 ? 58.769 3.348 -99.271 1.00 94.75 198 GLU A O 1
ATOM 1595 N N . ALA A 1 199 ? 58.542 4.482 -97.352 1.00 93.88 199 ALA A N 1
ATOM 1596 C CA . ALA A 1 199 ? 59.607 5.434 -97.641 1.00 93.88 199 ALA A CA 1
ATOM 1597 C C . ALA A 1 199 ? 60.989 4.759 -97.654 1.00 93.88 199 ALA A C 1
ATOM 1599 O O . ALA A 1 199 ? 61.770 5.025 -98.566 1.00 93.88 199 ALA A O 1
ATOM 1600 N N . GLU A 1 200 ? 61.264 3.862 -96.703 1.00 93.38 200 GLU A N 1
ATOM 1601 C CA . GLU A 1 200 ? 62.492 3.060 -96.626 1.00 93.38 200 GLU A CA 1
ATOM 1602 C C . GLU A 1 200 ? 62.651 2.172 -97.864 1.00 93.38 200 GLU A C 1
ATOM 1604 O O . GLU A 1 200 ? 63.660 2.259 -98.557 1.00 93.38 200 GLU A O 1
ATOM 1609 N N . THR A 1 201 ? 61.627 1.395 -98.231 1.00 94.62 201 THR A N 1
ATOM 1610 C CA . THR A 1 201 ? 61.668 0.552 -99.443 1.00 94.62 201 THR A CA 1
ATOM 1611 C C . THR A 1 201 ? 61.833 1.369 -100.727 1.00 94.62 201 THR A C 1
ATOM 1613 O O . THR A 1 201 ? 62.546 0.956 -101.647 1.00 94.62 201 THR A O 1
ATOM 1616 N N . ARG A 1 202 ? 61.219 2.557 -100.808 1.00 94.25 202 ARG A N 1
ATOM 1617 C CA . ARG A 1 202 ? 61.415 3.482 -101.933 1.00 94.25 202 ARG A CA 1
ATOM 1618 C C . ARG A 1 202 ? 62.836 4.047 -101.973 1.00 94.25 202 ARG A C 1
ATOM 1620 O O . ARG A 1 202 ? 63.396 4.153 -103.065 1.00 94.25 202 ARG A O 1
ATOM 1627 N N . ALA A 1 203 ? 63.400 4.413 -100.823 1.00 92.94 203 ALA A N 1
ATOM 1628 C CA . ALA A 1 203 ? 64.781 4.869 -100.707 1.00 92.94 203 ALA A CA 1
ATOM 1629 C C . ALA A 1 203 ? 65.760 3.765 -101.133 1.00 92.94 203 ALA A C 1
ATOM 1631 O O . ALA A 1 203 ? 66.575 4.008 -102.017 1.00 92.94 203 ALA A O 1
ATOM 1632 N N . GLU A 1 204 ? 65.597 2.532 -100.642 1.00 93.19 204 GLU A N 1
ATOM 1633 C CA . GLU A 1 204 ? 66.410 1.378 -101.057 1.00 93.19 204 GLU A CA 1
ATOM 1634 C C . GLU A 1 204 ? 66.345 1.132 -102.575 1.00 93.19 204 GLU A C 1
ATOM 1636 O O . GLU A 1 204 ? 67.352 0.827 -103.221 1.00 93.19 204 GLU A O 1
ATOM 1641 N N . PHE A 1 205 ? 65.160 1.265 -103.185 1.00 93.69 205 PHE A N 1
ATOM 1642 C CA . PHE A 1 205 ? 65.012 1.125 -104.636 1.00 93.69 205 PHE A CA 1
ATOM 1643 C C . PHE A 1 205 ? 65.730 2.242 -105.405 1.00 93.69 205 PHE A C 1
ATOM 1645 O O . PHE A 1 205 ? 66.361 1.981 -106.437 1.00 93.69 205 PHE A O 1
ATOM 1652 N N . ALA A 1 206 ? 65.636 3.482 -104.918 1.00 92.38 206 ALA A N 1
ATOM 1653 C CA . ALA A 1 206 ? 66.344 4.617 -105.494 1.00 92.38 206 ALA A CA 1
ATOM 1654 C C . ALA A 1 206 ? 67.863 4.426 -105.387 1.00 92.38 206 ALA A C 1
ATOM 1656 O O . ALA A 1 206 ? 68.548 4.569 -106.394 1.00 92.38 206 ALA A O 1
ATOM 1657 N N . GLU A 1 207 ? 68.375 4.005 -104.228 1.00 92.31 207 GLU A N 1
ATOM 1658 C CA . GLU A 1 207 ? 69.794 3.695 -104.013 1.00 92.31 207 GLU A CA 1
ATOM 1659 C C . GLU A 1 207 ? 70.292 2.598 -104.963 1.00 92.31 207 GLU A C 1
ATOM 1661 O O . GLU A 1 207 ? 71.317 2.764 -105.623 1.00 92.31 207 GLU A O 1
ATOM 1666 N N . ARG A 1 208 ? 69.532 1.506 -105.134 1.00 92.06 208 ARG A N 1
ATOM 1667 C CA . ARG A 1 208 ? 69.864 0.463 -106.125 1.00 92.06 208 ARG A CA 1
ATOM 1668 C C . ARG A 1 208 ? 69.876 0.990 -107.557 1.00 92.06 208 ARG A C 1
ATOM 1670 O O . ARG A 1 208 ? 70.702 0.562 -108.363 1.00 92.06 208 ARG A O 1
ATOM 1677 N N . SER A 1 209 ? 68.941 1.876 -107.892 1.00 92.69 209 SER A N 1
ATOM 1678 C CA . SER A 1 209 ? 68.860 2.483 -109.224 1.00 92.69 209 SER A CA 1
ATOM 1679 C C . SER A 1 209 ? 70.050 3.403 -109.484 1.00 92.69 209 SER A C 1
ATOM 1681 O O . SER A 1 209 ? 70.629 3.334 -110.566 1.00 92.69 209 SER A O 1
ATOM 1683 N N . VAL A 1 210 ? 70.447 4.201 -108.487 1.00 92.81 210 VAL A N 1
ATOM 1684 C CA . VAL A 1 210 ? 71.653 5.038 -108.526 1.00 92.81 210 VAL A CA 1
ATOM 1685 C C . VAL A 1 210 ? 72.889 4.168 -108.731 1.00 92.81 210 VAL A C 1
ATOM 1687 O O . VAL A 1 210 ? 73.571 4.363 -109.727 1.00 92.81 210 VAL A O 1
ATOM 1690 N N . ALA A 1 211 ? 73.099 3.129 -107.917 1.00 91.06 211 ALA A N 1
ATOM 1691 C CA . ALA A 1 211 ? 74.251 2.232 -108.059 1.00 91.06 211 ALA A CA 1
ATOM 1692 C C . ALA A 1 211 ? 74.326 1.558 -109.447 1.00 91.06 211 ALA A C 1
ATOM 1694 O O . ALA A 1 211 ? 75.402 1.349 -110.006 1.00 91.0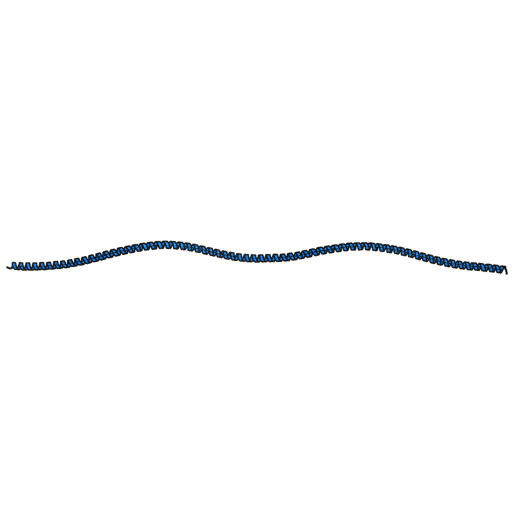6 211 ALA A O 1
ATOM 1695 N N . LYS A 1 212 ? 73.173 1.216 -110.042 1.00 92.75 212 LYS A N 1
ATOM 1696 C CA . LYS A 1 212 ? 73.116 0.657 -111.402 1.00 92.75 212 LYS A CA 1
ATOM 1697 C C . LYS A 1 212 ? 73.471 1.694 -112.472 1.00 92.75 212 LYS A C 1
ATOM 1699 O O . LYS A 1 212 ? 74.148 1.352 -113.442 1.00 92.75 212 LYS A O 1
ATOM 1704 N N . LEU A 1 213 ? 72.979 2.925 -112.325 1.00 90.62 213 LEU A N 1
ATOM 1705 C CA . LEU A 1 213 ? 73.304 4.030 -113.226 1.00 90.62 213 LEU A CA 1
ATOM 1706 C C . LEU A 1 213 ? 74.781 4.411 -113.116 1.00 90.62 213 LEU A C 1
ATOM 1708 O O . LEU A 1 213 ? 75.409 4.554 -114.154 1.00 90.62 213 LEU A O 1
ATOM 1712 N N . GLU A 1 214 ? 75.337 4.487 -111.906 1.00 90.69 214 GLU A N 1
ATOM 1713 C CA . GLU A 1 214 ? 76.768 4.711 -111.657 1.00 90.69 214 GLU A CA 1
ATOM 1714 C C . GLU A 1 214 ? 77.618 3.660 -112.371 1.00 90.69 214 GLU A C 1
ATOM 1716 O O . GLU A 1 214 ? 78.462 4.020 -113.179 1.00 90.69 214 GLU A O 1
ATOM 1721 N N . LYS A 1 215 ? 77.299 2.367 -112.221 1.00 92.62 215 LYS A N 1
ATOM 1722 C CA . LYS A 1 215 ? 77.994 1.312 -112.972 1.00 92.62 215 LYS A CA 1
ATOM 1723 C C . LYS A 1 215 ? 77.901 1.501 -114.492 1.00 92.62 215 LYS A C 1
ATOM 1725 O O . LYS A 1 215 ? 78.859 1.255 -115.211 1.00 92.62 215 LYS A O 1
ATOM 1730 N N . THR A 1 216 ? 76.734 1.907 -114.993 1.00 90.25 216 THR A N 1
ATOM 1731 C CA . THR A 1 216 ? 76.550 2.145 -116.434 1.00 90.25 216 THR A CA 1
ATOM 1732 C C . THR A 1 216 ? 77.371 3.350 -116.901 1.00 90.25 216 THR A C 1
ATOM 1734 O O . THR A 1 216 ? 77.866 3.343 -118.022 1.00 90.25 216 THR A O 1
ATOM 1737 N N . ILE A 1 217 ? 77.505 4.380 -116.060 1.00 89.56 217 ILE A N 1
ATOM 1738 C CA . ILE A 1 217 ? 78.374 5.530 -116.315 1.00 89.56 217 ILE A CA 1
ATOM 1739 C C . ILE A 1 217 ? 79.826 5.060 -116.384 1.00 89.56 217 ILE A C 1
ATOM 1741 O O . ILE A 1 217 ? 80.462 5.345 -117.389 1.00 89.56 217 ILE A O 1
ATOM 1745 N N . ASP A 1 218 ? 80.302 4.284 -115.407 1.00 90.50 218 ASP A N 1
ATOM 1746 C CA . ASP A 1 218 ? 81.664 3.733 -115.406 1.00 90.50 218 ASP A CA 1
ATOM 1747 C C . ASP A 1 218 ? 81.938 2.908 -116.681 1.00 90.50 218 ASP A C 1
ATOM 1749 O O . ASP A 1 218 ? 82.919 3.151 -117.382 1.00 90.50 218 ASP A O 1
ATOM 1753 N N . ASP A 1 219 ? 81.027 1.990 -117.041 1.00 90.12 219 ASP A N 1
ATOM 1754 C CA . ASP A 1 219 ? 81.138 1.158 -118.249 1.00 90.12 219 ASP A CA 1
ATOM 1755 C C . ASP A 1 219 ? 81.212 2.024 -119.533 1.00 90.12 219 ASP A C 1
ATOM 1757 O O . ASP A 1 219 ? 81.996 1.747 -120.446 1.00 90.12 219 ASP A O 1
ATOM 1761 N N . LEU A 1 220 ? 80.407 3.093 -119.615 1.00 88.31 220 LEU A N 1
ATOM 1762 C CA . LEU A 1 220 ? 80.415 4.034 -120.742 1.00 88.31 220 LEU A CA 1
ATOM 1763 C C . LEU A 1 220 ? 81.669 4.919 -120.757 1.00 88.31 220 LEU A C 1
ATOM 1765 O O . LEU A 1 220 ? 82.176 5.232 -121.835 1.00 88.31 220 LEU A O 1
ATOM 1769 N N . GLU A 1 221 ? 82.169 5.343 -119.597 1.00 87.62 221 GLU A N 1
ATOM 1770 C CA . GLU A 1 221 ? 83.411 6.111 -119.477 1.00 87.62 221 GLU A CA 1
ATOM 1771 C C . GLU A 1 221 ? 84.614 5.287 -119.949 1.00 87.62 221 GLU A C 1
ATOM 1773 O O . GLU A 1 221 ? 85.428 5.791 -120.733 1.00 87.62 221 GLU A O 1
ATOM 1778 N N . ASP A 1 222 ? 84.678 4.008 -119.567 1.00 89.38 222 ASP A N 1
ATOM 1779 C CA . ASP A 1 222 ? 85.675 3.051 -120.051 1.00 89.38 222 ASP A CA 1
ATOM 1780 C C . ASP A 1 222 ? 85.587 2.866 -121.574 1.00 89.38 222 ASP A C 1
ATOM 1782 O O . ASP A 1 222 ? 86.607 2.894 -122.275 1.00 89.38 222 ASP A O 1
ATOM 1786 N N . GLU A 1 223 ? 84.375 2.734 -122.124 1.00 86.69 223 GLU A N 1
ATOM 1787 C CA . GLU A 1 223 ? 84.165 2.600 -123.568 1.00 86.69 223 GLU A CA 1
ATOM 1788 C C . GLU A 1 223 ? 84.593 3.867 -124.327 1.00 86.69 223 GLU A C 1
ATOM 1790 O O . GLU A 1 223 ?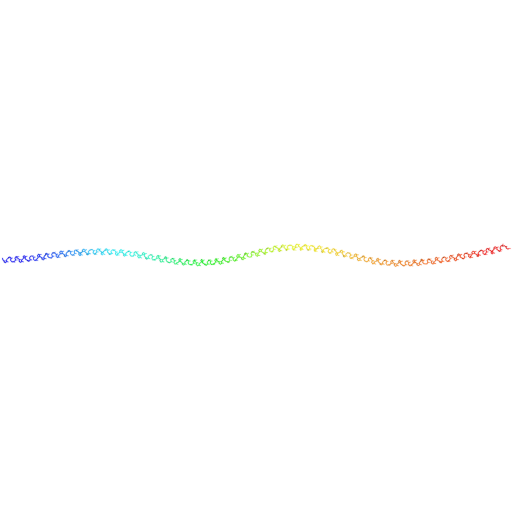 85.295 3.785 -125.342 1.00 86.69 223 GLU A O 1
ATOM 1795 N N . VAL A 1 224 ? 84.254 5.053 -123.812 1.00 85.94 224 VAL A N 1
ATOM 1796 C CA . VAL A 1 224 ? 84.700 6.341 -124.365 1.00 85.94 224 VAL A CA 1
ATOM 1797 C C . VAL A 1 224 ? 86.221 6.453 -124.317 1.00 85.94 224 VAL A C 1
ATOM 1799 O O . VAL A 1 224 ? 86.836 6.884 -125.298 1.00 85.94 224 VAL A O 1
ATOM 1802 N N . TYR A 1 225 ? 86.854 6.053 -123.213 1.00 87.56 225 TYR A N 1
ATOM 1803 C CA . TYR A 1 225 ? 88.308 6.066 -123.085 1.00 87.56 225 TYR A CA 1
ATOM 1804 C C . TYR A 1 225 ? 88.973 5.121 -124.094 1.00 87.56 225 TYR A C 1
ATOM 1806 O O . TYR A 1 225 ? 89.907 5.524 -124.797 1.00 87.56 225 TYR A O 1
ATOM 1814 N N . ALA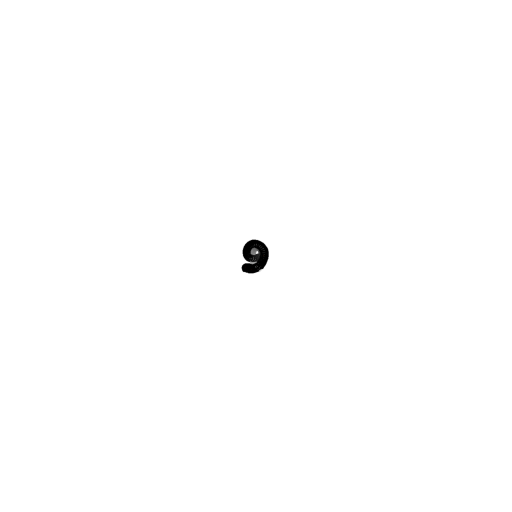 A 1 226 ? 88.450 3.902 -124.242 1.00 85.19 226 ALA A N 1
ATOM 1815 C CA . ALA A 1 226 ? 88.919 2.932 -125.226 1.00 85.19 226 ALA A CA 1
ATOM 1816 C C . ALA A 1 226 ? 88.785 3.463 -126.664 1.00 85.19 226 ALA A C 1
ATOM 1818 O O . ALA A 1 226 ? 89.740 3.389 -127.442 1.00 85.19 226 ALA A O 1
ATOM 1819 N N . GLN A 1 227 ? 87.642 4.064 -127.014 1.00 81.00 227 GLN A N 1
ATOM 1820 C CA . GLN A 1 227 ? 87.441 4.701 -128.321 1.00 81.00 227 GLN A CA 1
ATOM 1821 C C . GLN A 1 227 ? 88.403 5.871 -128.543 1.00 81.00 227 GLN A C 1
ATOM 1823 O O . GLN A 1 227 ? 88.940 6.032 -129.638 1.00 81.00 227 GLN A O 1
ATOM 1828 N N . LYS A 1 228 ? 88.685 6.664 -127.504 1.00 81.69 228 LYS A N 1
ATOM 1829 C CA . LYS A 1 228 ? 89.630 7.785 -127.569 1.00 81.69 228 LYS A CA 1
ATOM 1830 C C . LYS A 1 228 ? 91.069 7.318 -127.794 1.00 81.69 228 LYS A C 1
ATOM 1832 O O . LYS A 1 228 ? 91.779 7.929 -128.590 1.00 81.69 228 LYS A O 1
ATOM 1837 N N . LEU A 1 229 ? 91.496 6.234 -127.139 1.00 83.56 229 LEU A N 1
ATOM 1838 C CA . LEU A 1 229 ? 92.792 5.591 -127.393 1.00 83.56 229 LEU A CA 1
ATOM 1839 C C . LEU A 1 229 ? 92.879 5.055 -128.822 1.00 83.56 229 LEU A C 1
ATOM 1841 O O . LEU A 1 229 ? 93.874 5.288 -129.502 1.00 83.56 229 LEU A O 1
ATOM 1845 N N . LYS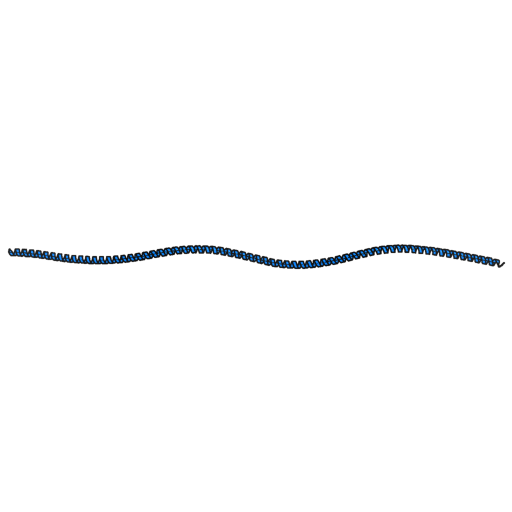 A 1 230 ? 91.819 4.395 -129.298 1.00 81.56 230 LYS A N 1
ATOM 1846 C CA . LYS A 1 230 ? 91.740 3.877 -130.667 1.00 81.56 230 LYS A CA 1
ATOM 1847 C C . LYS A 1 230 ? 91.803 5.001 -131.703 1.00 81.56 230 LYS A C 1
ATOM 1849 O O . LYS A 1 230 ? 92.518 4.879 -132.689 1.00 81.56 230 LYS A O 1
ATOM 1854 N N . GLY A 1 231 ? 91.112 6.112 -131.444 1.00 77.19 231 GLY A N 1
ATOM 1855 C CA . GLY A 1 231 ? 91.171 7.324 -132.259 1.00 77.19 231 GLY A CA 1
ATOM 1856 C C . GLY A 1 231 ? 92.559 7.968 -132.268 1.00 77.19 231 GLY A C 1
ATOM 1857 O O . GLY A 1 231 ? 93.022 8.385 -133.324 1.00 77.19 231 GLY A O 1
ATOM 1858 N N . LYS A 1 232 ? 93.257 7.995 -131.124 1.00 79.44 232 LYS A N 1
ATOM 1859 C CA . LYS A 1 232 ? 94.662 8.429 -131.056 1.00 79.44 232 LYS A CA 1
ATOM 1860 C C . LYS A 1 232 ? 95.586 7.530 -131.873 1.00 79.44 232 LYS A C 1
ATOM 1862 O O . LYS A 1 232 ? 96.361 8.058 -132.654 1.00 79.44 232 LYS A O 1
ATOM 1867 N N . ALA A 1 233 ? 95.471 6.211 -131.730 1.00 77.25 233 ALA A N 1
ATOM 1868 C CA . ALA A 1 233 ? 96.275 5.258 -132.494 1.00 77.25 233 ALA A CA 1
ATOM 1869 C C . ALA A 1 233 ? 96.054 5.417 -134.008 1.00 77.25 233 ALA A C 1
ATOM 1871 O O . ALA A 1 233 ? 97.015 5.485 -134.763 1.00 77.25 233 ALA A O 1
ATOM 1872 N N . LEU A 1 234 ? 94.798 5.578 -134.441 1.00 74.69 234 LEU A N 1
ATOM 1873 C CA . LEU A 1 234 ? 94.460 5.890 -135.835 1.00 74.69 234 LEU A CA 1
ATOM 1874 C C . LEU A 1 234 ? 95.056 7.224 -136.301 1.00 74.69 234 LEU A C 1
ATOM 1876 O O . LEU A 1 234 ? 95.489 7.330 -137.442 1.00 74.69 234 LEU A O 1
ATOM 1880 N N . SER A 1 235 ? 95.077 8.242 -135.436 1.00 73.62 235 SER A N 1
ATOM 1881 C CA . SER A 1 235 ? 95.703 9.532 -135.744 1.00 73.62 235 SER A CA 1
ATOM 1882 C C . SER A 1 235 ? 97.223 9.413 -135.868 1.00 73.62 235 SER A C 1
ATOM 1884 O O . SER A 1 235 ? 97.791 10.008 -136.773 1.00 73.62 235 SER A O 1
ATOM 1886 N N . GLU A 1 236 ? 97.879 8.636 -135.002 1.00 75.62 236 GLU A N 1
ATOM 1887 C CA . GLU A 1 236 ? 99.324 8.375 -135.068 1.00 75.62 236 GLU A CA 1
ATOM 1888 C C . GLU A 1 236 ? 99.695 7.554 -136.314 1.00 75.62 236 GLU A C 1
ATOM 1890 O O . GLU A 1 236 ? 100.679 7.870 -136.980 1.00 75.62 236 GLU A O 1
ATOM 1895 N N . GLU A 1 237 ? 98.889 6.551 -136.686 1.00 73.06 237 GLU A N 1
ATOM 1896 C CA . GLU A 1 237 ? 99.031 5.826 -137.959 1.00 73.06 237 GLU A CA 1
ATOM 1897 C C . GLU A 1 237 ? 98.847 6.753 -139.168 1.00 73.06 237 GLU A C 1
ATOM 1899 O O . GLU A 1 237 ? 99.585 6.643 -140.148 1.00 73.06 237 GLU A O 1
ATOM 1904 N N . LEU A 1 238 ? 97.891 7.686 -139.101 1.00 71.06 238 LEU A N 1
ATOM 1905 C CA . LEU A 1 238 ? 97.669 8.675 -140.154 1.00 71.06 238 LEU A CA 1
ATOM 1906 C C . LEU A 1 238 ? 98.848 9.649 -140.270 1.00 71.06 238 LEU A C 1
ATOM 1908 O O . LEU A 1 238 ? 99.273 9.940 -141.384 1.00 71.06 238 LEU A O 1
ATOM 1912 N N . ASP A 1 239 ? 99.395 10.122 -139.148 1.00 71.88 239 ASP A N 1
ATOM 1913 C CA . ASP A 1 239 ? 100.562 11.013 -139.116 1.00 71.88 239 ASP A CA 1
ATOM 1914 C C . ASP A 1 239 ? 101.836 10.307 -139.610 1.00 71.88 239 ASP A C 1
ATOM 1916 O O . ASP A 1 239 ? 102.654 10.925 -140.294 1.00 71.88 239 ASP A O 1
ATOM 1920 N N . LEU A 1 240 ? 101.997 9.008 -139.325 1.00 70.62 240 LEU A N 1
ATOM 1921 C CA . LEU A 1 240 ? 103.048 8.167 -139.913 1.00 70.62 240 LEU A CA 1
ATOM 1922 C C . LEU A 1 240 ? 102.868 8.030 -141.432 1.00 70.62 240 LEU A C 1
ATOM 1924 O O . LEU A 1 240 ? 103.804 8.301 -142.179 1.00 70.62 240 LEU A O 1
ATOM 1928 N N . ALA A 1 241 ? 101.661 7.699 -141.901 1.00 65.06 241 ALA A N 1
ATOM 1929 C CA . ALA A 1 241 ? 101.364 7.577 -143.330 1.00 65.06 241 ALA A CA 1
ATOM 1930 C C . ALA A 1 241 ? 101.503 8.911 -144.093 1.00 65.06 241 ALA A C 1
ATOM 1932 O O . ALA A 1 241 ? 101.918 8.929 -145.253 1.00 65.06 241 ALA A O 1
ATOM 1933 N N . LEU A 1 242 ? 101.163 10.034 -143.453 1.00 61.19 242 LEU A N 1
ATOM 1934 C CA . LEU A 1 242 ? 101.351 11.380 -143.997 1.00 61.19 242 LEU A CA 1
ATOM 1935 C C . LEU A 1 242 ? 102.832 11.761 -144.051 1.00 61.19 242 LEU A C 1
ATOM 1937 O O . LEU A 1 242 ? 103.271 12.261 -145.085 1.00 61.19 242 LEU A O 1
ATOM 1941 N N . ASN A 1 243 ? 103.610 11.477 -143.001 1.00 63.47 243 ASN A N 1
ATOM 1942 C CA . ASN A 1 243 ? 105.054 11.723 -143.004 1.00 63.47 243 ASN A CA 1
ATOM 1943 C C . ASN A 1 243 ? 105.786 10.902 -144.079 1.00 63.47 243 ASN A C 1
ATOM 1945 O O . ASN A 1 243 ? 106.649 11.458 -144.768 1.00 63.47 243 ASN A O 1
ATOM 1949 N N . ASP A 1 244 ? 105.391 9.641 -144.283 1.00 59.50 244 ASP A N 1
ATOM 1950 C CA . ASP A 1 244 ? 105.920 8.769 -145.343 1.00 59.50 244 ASP A CA 1
ATOM 1951 C C . ASP A 1 244 ? 105.581 9.290 -146.755 1.00 59.50 244 ASP A C 1
ATOM 1953 O O . ASP A 1 244 ? 106.374 9.131 -147.682 1.00 59.50 244 ASP A O 1
ATOM 1957 N N . MET A 1 245 ? 104.447 9.983 -146.933 1.00 58.88 245 MET A N 1
ATOM 1958 C CA . MET A 1 245 ? 104.101 10.655 -148.196 1.00 58.88 245 MET A CA 1
ATOM 1959 C C . MET A 1 245 ? 104.855 11.976 -148.427 1.00 58.88 245 MET A C 1
ATOM 1961 O O . MET A 1 245 ? 105.031 12.369 -149.576 1.00 58.88 245 MET A O 1
ATOM 1965 N N . THR A 1 246 ? 105.313 12.666 -147.379 1.00 58.66 246 THR A N 1
ATOM 1966 C CA . THR A 1 246 ? 106.119 13.904 -147.499 1.00 58.66 246 THR A CA 1
ATOM 1967 C C . THR A 1 246 ? 107.628 13.682 -147.644 1.00 58.66 246 THR A C 1
ATOM 1969 O O . THR A 1 246 ? 108.353 14.650 -147.868 1.00 58.66 246 THR A O 1
ATOM 1972 N N . THR A 1 247 ? 108.121 12.444 -147.522 1.00 53.94 247 THR A N 1
ATOM 1973 C CA . THR A 1 247 ? 109.556 12.106 -147.639 1.00 53.94 247 THR A CA 1
ATOM 1974 C C . THR A 1 247 ? 109.943 11.379 -148.941 1.00 53.94 247 THR A C 1
ATOM 1976 O O . THR A 1 247 ? 111.081 10.918 -149.064 1.00 53.94 247 THR A O 1
ATOM 1979 N N . LEU A 1 248 ? 109.050 11.356 -149.940 1.00 46.59 248 LEU A N 1
ATOM 1980 C CA . LEU A 1 248 ? 109.267 10.879 -151.320 1.00 46.59 248 LEU A CA 1
ATOM 1981 C C . LEU A 1 248 ? 109.120 12.023 -152.332 1.00 46.59 248 LEU A C 1
ATOM 1983 O O . LEU A 1 248 ? 109.903 12.031 -153.310 1.00 46.59 248 LEU A O 1
#

pLDDT: mean 91.58, std 10.63, range [46.59, 98.56]

Organism: NCBI:txid28760